Protein AF-A0A4Q6FR56-F1 (afdb_monomer)

pLDDT: mean 77.6, std 19.31, range [37.06, 97.94]

Mean predicted aligned error: 18.23 Å

Sequence (210 aa):
MSAYSYDKLRLPLVRRIFRQANVYICGLCKTEHKSYGEANSCMNQCWFDVHNFFPVVKRKISPSSWVHRCLFCCRDYTSEGEAFTCAAKCAGEKNREQLREQLLNDLPLPPPTRKTSRLLMLARVRHAPVAKKKVEVIAPVVEEKKKTEIIDLGKNKKDYKLPFVRKGEKYQCPYCRVMHFTKTECEACFGTHWKDDGYEKIRAASVDKK

Radius of gyration: 25.82 Å; Cα contacts (8 Å, |Δi|>4): 215; chains: 1; bounding box: 59×61×57 Å

Secondary structure (DSSP, 8-state):
--GGGSTTTTS-----EEEETTEEEETTT--EESSHHHHHHHHHHHHHHHHHH-SEEEEESSSS-EEEEETTT--EESSHHHHHHHHHHHHHHHHHHHHHHHHHH-S-PPPPP-PPPHHHHHHHTT-----------PPPPPP----------PPBGGG-SSS-EEETTEEE-TTT--EESSHHHHHHHHHHTB-TTSBB----------

Solvent-accessible surface area (backbone atoms only — not comparable to full-atom values): 13213 Å² total; per-residue (Å²): 133,81,84,77,72,71,77,74,72,78,60,61,76,57,91,44,76,45,76,54,95,80,35,21,27,15,54,78,82,62,50,76,26,82,40,66,68,58,20,49,45,52,38,55,52,52,50,53,47,39,66,74,76,49,42,54,45,82,42,74,80,48,103,89,43,62,32,20,27,13,48,69,79,60,52,74,25,80,45,62,67,59,15,47,56,50,23,57,54,46,49,55,54,51,53,52,54,47,52,50,51,46,68,73,64,64,64,97,72,80,85,72,80,88,70,86,56,73,65,59,62,59,55,61,72,76,65,64,84,73,79,83,74,87,75,86,79,80,83,79,87,82,83,87,76,85,78,80,84,74,82,76,79,70,61,53,58,82,81,50,94,57,61,55,44,80,62,85,86,32,27,24,18,80,83,84,64,53,75,26,79,43,71,66,58,18,45,52,57,46,54,71,44,45,43,95,88,37,38,54,55,79,69,74,74,78,74,77,83,122

Foldseek 3Di:
DDPPPQVPLQDAQDQDWDDDPQWTAGSQPRDIDRDPLVSNVLSVVSVVCCLPPPQWDWDDPDPPAIWIAGRHPRDTHRDPVVSVVVSVVSVVVVVVVVVVVCVVPDPPDDDDDDDPHPVVVVVVVPPPPDPDDDDDDDDDDDDDDDDDDDPPPFDFQVVDPDQWDDDDQWIAGPPPRDIHNDPVVSNVVSVVQADPVRTGPPPPPPPPPD

Structure (mmCIF, N/CA/C/O backbone):
data_AF-A0A4Q6FR56-F1
#
_entry.id   AF-A0A4Q6FR56-F1
#
loop_
_atom_site.group_PDB
_atom_site.id
_atom_site.type_symbol
_atom_site.label_atom_id
_atom_site.label_alt_id
_atom_site.label_comp_id
_atom_site.label_asym_id
_atom_site.label_entity_id
_atom_site.label_seq_id
_atom_site.pdbx_PDB_ins_code
_atom_site.Cartn_x
_atom_site.Cartn_y
_atom_site.Cartn_z
_atom_site.occupancy
_atom_site.B_iso_or_equiv
_atom_site.auth_seq_id
_atom_site.auth_comp_id
_atom_site.auth_asym_id
_atom_site.auth_atom_id
_atom_site.pdbx_PDB_model_num
ATOM 1 N N . MET A 1 1 ? 15.016 -23.190 17.563 1.00 40.22 1 MET A N 1
ATOM 2 C CA . MET A 1 1 ? 14.126 -22.154 16.983 1.00 40.22 1 MET A CA 1
ATOM 3 C C . MET A 1 1 ? 13.070 -22.853 16.136 1.00 40.22 1 MET A C 1
ATOM 5 O O . MET A 1 1 ? 13.441 -23.566 15.215 1.00 40.22 1 MET A O 1
ATOM 9 N N . SER A 1 2 ? 11.792 -22.780 16.523 1.00 37.06 2 SER A N 1
ATOM 10 C CA . SER A 1 2 ? 10.744 -23.694 16.043 1.00 37.06 2 SER A CA 1
ATOM 11 C C . SER A 1 2 ? 10.355 -23.460 14.575 1.00 37.06 2 SER A C 1
ATOM 13 O O . SER A 1 2 ? 10.004 -22.357 14.163 1.00 37.06 2 SER A O 1
ATOM 15 N N . ALA A 1 3 ? 10.362 -24.539 13.789 1.00 42.56 3 ALA A N 1
ATOM 16 C CA . ALA A 1 3 ? 9.917 -24.578 12.393 1.00 42.56 3 ALA A CA 1
ATOM 17 C C . ALA A 1 3 ? 8.379 -24.489 12.221 1.00 42.56 3 ALA A C 1
ATOM 19 O O . ALA A 1 3 ? 7.874 -24.544 11.104 1.00 42.56 3 ALA A O 1
ATOM 20 N N . TYR A 1 4 ? 7.625 -24.313 13.311 1.00 42.81 4 TYR A N 1
ATOM 21 C CA . TYR A 1 4 ? 6.165 -24.467 13.353 1.00 42.81 4 TYR A CA 1
ATOM 22 C C . TYR A 1 4 ? 5.345 -23.207 13.010 1.00 42.81 4 TYR A C 1
ATOM 24 O O . TYR A 1 4 ? 4.117 -23.279 12.970 1.00 42.81 4 TYR A O 1
ATOM 32 N N . SER A 1 5 ? 5.971 -22.058 12.731 1.00 49.50 5 SER A N 1
ATOM 33 C CA . SER A 1 5 ? 5.223 -20.814 12.444 1.00 49.50 5 SER A CA 1
ATOM 34 C C . SER A 1 5 ? 4.952 -20.532 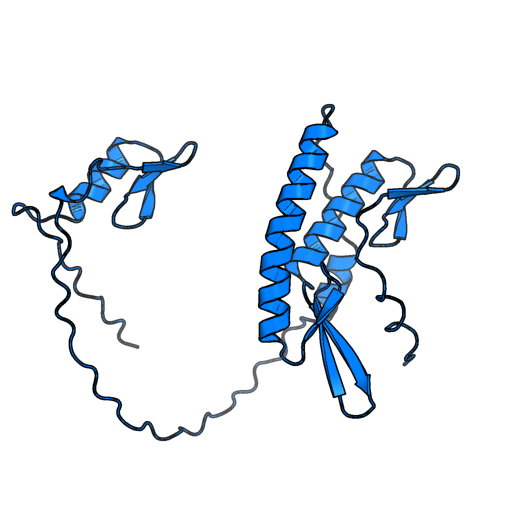10.961 1.00 49.50 5 SER A C 1
ATOM 36 O O . SER A 1 5 ? 4.138 -19.661 10.666 1.00 49.50 5 SER A O 1
ATOM 38 N N . TYR A 1 6 ? 5.571 -21.247 10.013 1.00 47.28 6 TYR A N 1
ATOM 39 C CA . TYR A 1 6 ? 5.452 -20.901 8.584 1.00 47.28 6 TYR A CA 1
ATOM 40 C C . TYR A 1 6 ? 4.320 -21.618 7.836 1.00 47.28 6 TYR A C 1
ATOM 42 O O . TYR A 1 6 ? 3.920 -21.162 6.766 1.00 47.28 6 TYR A O 1
ATOM 50 N N . ASP A 1 7 ? 3.752 -22.695 8.388 1.00 46.09 7 ASP A N 1
ATOM 51 C CA . ASP A 1 7 ? 2.678 -23.446 7.719 1.00 46.09 7 ASP A CA 1
ATOM 52 C C . ASP A 1 7 ? 1.277 -22.836 7.884 1.00 46.09 7 ASP A C 1
ATOM 54 O O . ASP A 1 7 ? 0.344 -23.230 7.184 1.00 46.09 7 ASP A O 1
ATOM 58 N N . LYS A 1 8 ? 1.111 -21.834 8.758 1.00 51.50 8 LYS A N 1
ATOM 59 C CA . LYS A 1 8 ? -0.201 -21.222 9.040 1.00 51.50 8 LYS A CA 1
ATOM 60 C C . LYS A 1 8 ? -0.587 -20.059 8.117 1.00 51.50 8 LYS A C 1
ATOM 62 O O . LYS A 1 8 ? -1.729 -19.616 8.166 1.00 51.50 8 LYS A O 1
ATOM 67 N N . LEU A 1 9 ? 0.291 -19.607 7.218 1.00 56.69 9 LEU A N 1
ATOM 68 C CA . LEU A 1 9 ? -0.021 -18.571 6.213 1.00 56.69 9 LEU A CA 1
ATOM 69 C C . LEU A 1 9 ? -0.565 -19.168 4.899 1.00 56.69 9 LEU A C 1
ATOM 71 O O . LEU A 1 9 ? -0.271 -18.686 3.802 1.00 56.69 9 LEU A O 1
ATOM 75 N N . ARG A 1 10 ? -1.320 -20.273 4.982 1.00 56.97 10 ARG A N 1
ATOM 76 C CA . ARG A 1 10 ? -1.982 -20.865 3.806 1.00 56.97 10 ARG A CA 1
ATOM 77 C C . ARG A 1 10 ? -3.203 -20.073 3.356 1.00 56.97 10 ARG A C 1
ATOM 79 O O . ARG A 1 10 ? -3.553 -20.147 2.185 1.00 56.97 10 ARG A O 1
ATOM 86 N N . LEU A 1 11 ? -3.829 -19.339 4.268 1.00 62.25 11 LEU A N 1
ATOM 87 C CA . LEU A 1 11 ? -5.019 -18.560 3.969 1.00 62.25 11 LEU A CA 1
ATOM 88 C C . LEU A 1 11 ? -4.628 -17.139 3.550 1.00 62.25 11 LEU A C 1
ATOM 90 O O . LEU A 1 11 ? -3.686 -16.584 4.126 1.00 62.25 11 LEU A O 1
ATOM 94 N N . PRO A 1 12 ? -5.344 -16.542 2.580 1.00 66.75 12 PRO A N 1
ATOM 95 C CA . PRO A 1 12 ? -5.180 -15.132 2.260 1.00 66.75 12 PRO A CA 1
ATOM 96 C C . PRO A 1 12 ? -5.364 -14.294 3.521 1.00 66.75 12 PRO A C 1
ATOM 98 O O . PRO A 1 12 ? -6.161 -14.637 4.397 1.00 66.75 12 PRO A O 1
ATOM 101 N N . LEU A 1 13 ? -4.606 -13.202 3.632 1.00 71.88 13 LEU A N 1
ATOM 102 C CA . LEU A 1 13 ? -4.769 -12.245 4.722 1.00 71.88 13 LEU A CA 1
ATOM 103 C C . LEU A 1 13 ? -6.184 -11.665 4.662 1.00 71.88 13 LEU A C 1
ATOM 105 O O . LEU A 1 13 ? -6.477 -10.768 3.876 1.00 71.88 13 LEU A O 1
ATOM 109 N N . VAL A 1 14 ? -7.073 -12.203 5.495 1.00 71.81 14 VAL A N 1
ATOM 110 C CA . VAL A 1 14 ? -8.445 -11.718 5.602 1.00 71.81 14 VAL A CA 1
ATOM 111 C C . VAL A 1 14 ? -8.448 -10.508 6.526 1.00 71.81 14 VAL A C 1
ATOM 113 O O . VAL A 1 14 ? -8.286 -10.625 7.744 1.00 71.81 14 VAL A O 1
ATOM 116 N N . ARG A 1 15 ? -8.655 -9.329 5.942 1.00 82.75 15 ARG A N 1
ATOM 117 C CA . ARG A 1 15 ? -8.951 -8.107 6.686 1.00 82.75 15 ARG A CA 1
ATOM 118 C C . ARG A 1 15 ? -10.380 -8.186 7.214 1.00 82.75 15 ARG A C 1
ATOM 120 O O . ARG A 1 15 ? -11.326 -7.806 6.537 1.00 82.75 15 ARG A O 1
ATOM 127 N N . ARG A 1 16 ? -10.541 -8.722 8.418 1.00 88.75 16 ARG A N 1
ATOM 128 C CA . ARG A 1 16 ? -11.842 -8.811 9.081 1.00 88.75 16 ARG A CA 1
ATOM 129 C C . ARG A 1 16 ? -11.686 -8.634 10.578 1.00 88.75 16 ARG A C 1
ATOM 131 O O . ARG A 1 16 ? -10.705 -9.086 11.165 1.00 88.75 16 ARG A O 1
ATOM 138 N N . ILE A 1 17 ? -12.673 -7.997 11.189 1.00 92.31 17 ILE A N 1
ATOM 139 C CA . ILE A 1 17 ? -12.819 -7.964 12.640 1.00 92.31 17 ILE A CA 1
ATOM 140 C C . ILE A 1 17 ? -13.696 -9.148 13.027 1.00 92.31 17 ILE A C 1
ATOM 142 O O . ILE A 1 17 ? -14.796 -9.319 12.501 1.00 92.31 17 ILE A O 1
ATOM 146 N N . PHE A 1 18 ? -13.197 -9.983 13.928 1.00 93.38 18 PHE A N 1
ATOM 147 C CA . PHE A 1 18 ? -13.961 -11.095 14.474 1.00 93.38 18 PHE A CA 1
ATOM 148 C C . PHE A 1 18 ? -14.606 -10.642 15.778 1.00 93.38 18 PHE A C 1
ATOM 150 O O . PHE A 1 18 ? -13.924 -10.100 16.643 1.00 93.38 18 PHE A O 1
ATOM 157 N N . ARG A 1 19 ? -15.912 -10.856 15.937 1.00 95.88 19 ARG A N 1
ATOM 158 C CA . ARG A 1 19 ? -16.585 -10.661 17.223 1.00 95.88 19 ARG A CA 1
ATOM 159 C C . ARG A 1 19 ? -16.607 -11.996 17.959 1.00 95.88 19 ARG A C 1
ATOM 161 O O . ARG A 1 19 ? -17.129 -12.970 17.424 1.00 95.88 19 ARG A O 1
ATOM 168 N N . GLN A 1 20 ? -16.041 -12.036 19.160 1.00 95.56 20 GLN A N 1
ATOM 169 C CA . GLN A 1 20 ? -16.100 -13.192 20.053 1.00 95.56 20 GLN A CA 1
ATOM 170 C C . GLN A 1 20 ? -16.706 -12.736 21.378 1.00 95.56 20 GLN A C 1
ATOM 172 O O . GLN A 1 20 ? -16.105 -11.944 22.097 1.00 95.56 20 GLN A O 1
ATOM 177 N N . ALA A 1 21 ? -17.925 -13.191 21.678 1.00 94.81 21 ALA A N 1
ATOM 178 C CA . ALA A 1 21 ? -18.704 -12.726 22.827 1.00 94.81 21 ALA A CA 1
ATOM 179 C C . ALA A 1 21 ? -18.788 -11.179 22.898 1.00 94.81 21 ALA A C 1
ATOM 181 O O . ALA A 1 21 ? -19.409 -10.547 22.033 1.00 94.81 21 ALA A O 1
ATOM 182 N N . ASN A 1 22 ? -18.135 -10.585 23.903 1.00 96.00 22 ASN A N 1
ATOM 183 C CA . ASN A 1 22 ? -18.119 -9.147 24.191 1.00 96.00 22 ASN A CA 1
ATOM 184 C C . ASN A 1 22 ? -16.822 -8.444 23.753 1.00 96.00 22 ASN A C 1
ATOM 186 O O . ASN A 1 22 ? -16.614 -7.283 24.098 1.00 96.00 22 ASN A O 1
ATOM 190 N N . VAL A 1 23 ? -15.948 -9.128 23.011 1.00 97.94 23 VAL A N 1
ATOM 191 C CA . VAL A 1 23 ? -14.690 -8.564 22.508 1.00 97.94 23 VAL A CA 1
ATOM 192 C C . VAL A 1 23 ? -14.620 -8.601 20.983 1.00 97.94 23 VAL A C 1
ATOM 194 O O . VAL A 1 23 ? -15.189 -9.469 20.313 1.00 97.94 23 VAL A O 1
ATOM 197 N N . TYR A 1 24 ? -13.904 -7.627 20.429 1.00 97.06 24 TYR A N 1
ATOM 198 C CA . TYR A 1 24 ? -13.620 -7.496 19.006 1.00 97.06 24 TYR A CA 1
ATOM 199 C C . TYR A 1 24 ? -12.142 -7.779 18.759 1.00 97.06 24 TYR A C 1
ATOM 201 O O . TYR A 1 24 ? -11.274 -7.141 19.346 1.00 97.06 24 TYR A O 1
ATOM 209 N N . ILE A 1 25 ? -11.846 -8.725 17.876 1.00 95.44 25 ILE A N 1
ATOM 210 C CA . ILE A 1 25 ? -10.492 -9.209 17.617 1.00 95.44 25 ILE A CA 1
ATOM 211 C C . ILE A 1 25 ? -10.059 -8.769 16.224 1.00 95.44 25 ILE A C 1
ATOM 213 O O . ILE A 1 25 ? -10.725 -9.058 15.225 1.00 95.44 25 ILE A O 1
ATOM 217 N N . CYS A 1 26 ? -8.909 -8.102 16.142 1.00 93.75 26 CYS A N 1
ATOM 218 C CA . CYS A 1 26 ? -8.300 -7.748 14.865 1.00 93.75 26 CYS A CA 1
ATOM 219 C C . CYS A 1 26 ? -7.871 -9.015 14.110 1.00 93.75 26 CYS A C 1
ATOM 221 O O . CYS A 1 26 ? -7.061 -9.801 14.601 1.00 93.75 26 CYS A O 1
ATOM 223 N N . GLY A 1 27 ? -8.356 -9.215 12.883 1.00 88.94 27 GLY A N 1
ATOM 224 C CA . GLY A 1 27 ? -8.036 -10.406 12.093 1.00 88.94 27 GLY A CA 1
ATOM 225 C C . GLY A 1 27 ? -6.562 -10.564 11.724 1.00 88.94 27 GLY A C 1
ATOM 226 O O . GLY A 1 27 ? -6.137 -11.694 11.479 1.00 88.94 27 GLY A O 1
ATOM 227 N N . LEU A 1 28 ? -5.792 -9.472 11.751 1.00 88.94 28 LEU A N 1
ATOM 228 C CA . LEU A 1 28 ? -4.382 -9.430 11.363 1.00 88.94 28 LEU A CA 1
ATOM 229 C C . LEU A 1 28 ? -3.452 -9.680 12.557 1.00 88.94 28 LEU A C 1
ATOM 231 O O . LEU A 1 28 ? -2.725 -10.668 12.573 1.00 88.94 28 LEU A O 1
ATOM 235 N N . CYS A 1 29 ? -3.495 -8.817 13.577 1.00 90.44 29 CYS A N 1
ATOM 236 C CA . CYS A 1 29 ? -2.599 -8.912 14.736 1.00 90.44 29 CYS A CA 1
ATOM 237 C C . CYS A 1 29 ? -3.167 -9.727 15.906 1.00 90.44 29 CYS A C 1
ATOM 239 O O . CYS A 1 29 ? -2.451 -9.951 16.877 1.00 90.44 29 CYS A O 1
ATOM 241 N N . LYS A 1 30 ? -4.439 -10.146 15.833 1.00 92.69 30 LYS A N 1
ATOM 242 C CA . LYS A 1 30 ? -5.163 -10.884 16.885 1.00 92.69 30 LYS A CA 1
ATOM 243 C C . LYS A 1 30 ? -5.270 -10.154 18.231 1.00 92.69 30 LYS A C 1
ATOM 245 O O . LYS A 1 30 ? -5.592 -10.778 19.232 1.00 92.69 30 LYS A O 1
ATOM 250 N N . THR A 1 31 ? -5.040 -8.840 18.255 1.00 94.81 31 THR A N 1
ATOM 251 C CA . THR A 1 31 ? -5.281 -8.013 19.447 1.00 94.81 31 THR A CA 1
ATOM 252 C C . THR A 1 31 ? -6.782 -7.902 19.714 1.00 94.81 31 THR A C 1
ATOM 254 O O . THR A 1 31 ? -7.568 -7.721 18.779 1.00 94.81 31 THR A O 1
ATOM 257 N N . GLU A 1 32 ? -7.158 -8.011 20.984 1.00 97.25 32 GLU A N 1
ATOM 258 C CA . GLU A 1 32 ? -8.528 -7.866 21.470 1.00 97.25 32 GLU A CA 1
ATOM 259 C C . GLU A 1 32 ? -8.834 -6.406 21.822 1.00 97.25 32 GLU A C 1
ATOM 261 O O . GLU A 1 32 ? -7.998 -5.683 22.367 1.00 97.25 32 GLU A O 1
ATOM 266 N N . HIS A 1 33 ? -10.055 -5.974 21.528 1.00 96.94 33 HIS A N 1
ATOM 267 C CA . HIS A 1 33 ? -10.546 -4.621 21.754 1.00 96.94 33 HIS A CA 1
ATOM 268 C C . HIS A 1 33 ? -11.963 -4.660 22.325 1.00 96.94 33 HIS A C 1
ATOM 270 O O . HIS A 1 33 ? -12.766 -5.529 21.982 1.00 96.94 33 HIS A O 1
ATOM 276 N N . LYS A 1 34 ? -12.292 -3.680 23.173 1.00 96.19 34 LYS A N 1
ATOM 277 C CA . LYS A 1 34 ? -13.623 -3.569 23.796 1.00 96.19 34 LYS A CA 1
ATOM 278 C C . LYS A 1 34 ? -14.669 -2.991 22.840 1.00 96.19 34 LYS A C 1
ATOM 280 O O . LYS A 1 34 ? -15.847 -3.305 22.951 1.00 96.19 34 LYS A O 1
ATOM 285 N N . SER A 1 35 ? -14.239 -2.154 21.897 1.00 95.94 35 SER A N 1
ATOM 286 C CA . SER A 1 35 ? -15.106 -1.490 20.922 1.00 95.94 35 SER A CA 1
ATOM 287 C C . SER A 1 35 ? -14.742 -1.884 19.493 1.00 95.94 35 SER A C 1
ATOM 289 O O . SER A 1 35 ? -13.565 -2.015 19.148 1.00 95.94 35 SER A O 1
ATOM 291 N N . TYR A 1 36 ? -15.764 -2.004 18.644 1.00 91.75 36 TYR A N 1
ATOM 292 C CA . TYR A 1 36 ? -15.603 -2.229 17.209 1.00 91.75 36 TYR A CA 1
ATOM 293 C C . TYR A 1 36 ? -14.753 -1.132 16.553 1.00 91.75 36 TYR A C 1
ATOM 295 O O . TYR A 1 36 ? -13.890 -1.432 15.731 1.00 91.75 36 TYR A O 1
ATOM 303 N N . GLY A 1 37 ? -14.934 0.133 16.957 1.00 91.19 37 GLY A N 1
ATOM 304 C CA . GLY A 1 37 ? -14.179 1.263 16.407 1.00 91.19 37 GLY A CA 1
ATOM 305 C C . GLY A 1 37 ? -12.674 1.165 16.678 1.00 91.19 37 GLY A C 1
ATOM 306 O O . GLY A 1 37 ? -11.864 1.402 15.781 1.00 91.19 37 GLY A O 1
ATOM 307 N N . GLU A 1 38 ? -12.286 0.734 17.883 1.00 93.06 38 GLU A N 1
ATOM 308 C CA . GLU A 1 38 ? -10.877 0.501 18.226 1.00 93.06 38 GLU A CA 1
ATOM 309 C C . GLU A 1 38 ? -10.287 -0.675 17.442 1.00 93.06 38 GLU A C 1
ATOM 311 O O . GLU A 1 38 ? -9.179 -0.563 16.910 1.00 93.06 38 GLU A O 1
ATOM 316 N N . ALA A 1 39 ? -11.035 -1.777 17.320 1.00 94.50 39 ALA A N 1
ATOM 317 C CA . ALA A 1 39 ? -10.622 -2.923 16.515 1.00 94.50 39 ALA A CA 1
ATOM 318 C C . ALA A 1 39 ? -10.444 -2.545 15.040 1.00 94.50 39 ALA A C 1
ATOM 320 O O . ALA A 1 39 ? -9.482 -2.980 14.407 1.00 94.50 39 ALA A O 1
ATOM 321 N N . ASN A 1 40 ? -11.330 -1.701 14.504 1.00 91.69 40 ASN A N 1
ATOM 322 C CA . ASN A 1 40 ? -11.267 -1.234 13.123 1.00 91.69 40 ASN A CA 1
ATOM 323 C C . ASN A 1 40 ? -10.055 -0.333 12.891 1.00 91.69 40 ASN A C 1
ATOM 325 O O . ASN A 1 40 ? -9.306 -0.532 11.938 1.00 91.69 40 ASN A O 1
ATOM 329 N N . SER A 1 41 ? -9.800 0.599 13.810 1.00 90.31 41 SER A N 1
ATOM 330 C CA . SER A 1 41 ? -8.590 1.426 13.806 1.00 90.31 41 SER A CA 1
ATOM 331 C C . SER A 1 41 ? -7.314 0.573 13.837 1.00 90.31 41 SER A C 1
ATOM 333 O O . SER A 1 41 ? -6.426 0.739 12.996 1.00 90.31 41 SER A O 1
ATOM 335 N N . CYS A 1 42 ? -7.248 -0.411 14.743 1.00 92.69 42 CYS A N 1
ATOM 336 C CA . CYS A 1 42 ? -6.121 -1.338 14.835 1.00 92.69 42 CYS A CA 1
ATOM 337 C C . CYS A 1 42 ? -5.936 -2.146 13.546 1.00 92.69 42 CYS A C 1
ATOM 339 O O . CYS A 1 42 ? -4.816 -2.276 13.048 1.00 92.69 42 CYS A O 1
ATOM 341 N N . MET A 1 43 ? -7.027 -2.661 12.981 1.00 92.12 43 MET A N 1
ATOM 342 C CA . MET A 1 43 ? -7.016 -3.407 11.728 1.00 92.12 43 MET A CA 1
ATOM 343 C C . MET A 1 43 ? -6.517 -2.547 10.563 1.00 92.12 43 MET A C 1
ATOM 345 O O . MET A 1 43 ? -5.672 -3.015 9.804 1.00 92.12 43 MET A O 1
ATOM 349 N N . ASN A 1 44 ? -6.972 -1.297 10.448 1.00 89.00 44 ASN A N 1
ATOM 350 C CA . ASN A 1 44 ? -6.526 -0.364 9.409 1.00 89.00 44 ASN A CA 1
ATOM 351 C C . ASN A 1 44 ? -5.022 -0.082 9.515 1.00 89.00 44 ASN A C 1
ATOM 353 O O . ASN A 1 44 ? -4.323 -0.110 8.502 1.00 89.00 44 ASN A O 1
ATOM 357 N N . GLN A 1 45 ? -4.509 0.116 10.733 1.00 88.88 45 GLN A N 1
ATOM 358 C CA . GLN A 1 45 ? -3.075 0.301 10.955 1.00 88.88 45 GLN A CA 1
ATOM 359 C C . GLN A 1 45 ? -2.277 -0.963 10.610 1.00 88.88 45 GLN A C 1
ATOM 361 O O . GLN A 1 45 ? -1.279 -0.883 9.902 1.00 88.88 45 GLN A O 1
ATOM 366 N N . CYS A 1 46 ? -2.727 -2.139 11.060 1.00 89.19 46 CYS A N 1
ATOM 367 C CA . CYS A 1 46 ? -2.062 -3.404 10.741 1.00 89.19 46 CYS A CA 1
ATOM 368 C C . CYS A 1 46 ? -2.051 -3.667 9.233 1.00 89.19 46 CYS A C 1
ATOM 370 O O . CYS A 1 46 ? -1.067 -4.165 8.698 1.00 89.19 46 CYS A O 1
ATOM 372 N N . TRP A 1 47 ? -3.137 -3.327 8.542 1.00 85.81 47 TRP A N 1
ATOM 373 C CA . TRP A 1 47 ? -3.236 -3.468 7.097 1.00 85.81 47 TRP A CA 1
ATOM 374 C C . TRP A 1 47 ? -2.254 -2.545 6.372 1.00 85.81 47 TRP A C 1
ATOM 376 O O . TRP A 1 47 ? -1.514 -2.999 5.502 1.00 85.81 47 TRP A O 1
ATOM 386 N N . PHE A 1 48 ? -2.186 -1.275 6.777 1.00 86.19 48 PHE A N 1
ATOM 387 C CA . PHE A 1 48 ? -1.199 -0.325 6.264 1.00 86.19 48 PHE A CA 1
ATOM 388 C C . PHE A 1 48 ? 0.239 -0.819 6.482 1.00 86.19 48 PHE A C 1
ATOM 390 O O . PHE A 1 48 ? 1.062 -0.755 5.569 1.00 86.19 48 PHE A O 1
ATOM 397 N N . ASP A 1 49 ? 0.532 -1.369 7.661 1.00 84.50 49 ASP A N 1
ATOM 398 C CA . ASP A 1 49 ? 1.848 -1.926 7.976 1.00 84.50 49 ASP A CA 1
ATOM 399 C C . ASP A 1 49 ? 2.174 -3.135 7.068 1.00 84.50 49 ASP A C 1
ATOM 401 O O . ASP A 1 49 ? 3.279 -3.225 6.534 1.00 84.50 49 ASP A O 1
ATOM 405 N N . VAL A 1 50 ? 1.213 -4.033 6.816 1.00 83.50 50 VAL A N 1
ATOM 406 C CA . VAL A 1 50 ? 1.391 -5.170 5.889 1.00 83.50 50 VAL A CA 1
ATOM 407 C C . VAL A 1 50 ? 1.702 -4.689 4.471 1.00 83.50 50 VAL A C 1
ATOM 409 O O . VAL A 1 50 ? 2.637 -5.192 3.849 1.00 83.50 50 VAL A O 1
ATOM 412 N N . HIS A 1 51 ? 0.971 -3.686 3.977 1.00 79.56 51 HIS A N 1
ATOM 413 C CA . HIS A 1 51 ? 1.196 -3.128 2.644 1.00 79.56 51 HIS A CA 1
ATOM 414 C C . HIS A 1 51 ? 2.590 -2.529 2.462 1.00 79.56 51 HIS A C 1
ATOM 416 O O . HIS A 1 51 ? 3.188 -2.707 1.402 1.00 79.56 51 HIS A O 1
ATOM 422 N N . ASN A 1 52 ? 3.099 -1.823 3.472 1.00 80.12 52 ASN A N 1
ATOM 423 C CA . ASN A 1 52 ? 4.359 -1.095 3.342 1.00 80.12 52 ASN A CA 1
ATOM 424 C C . ASN A 1 52 ? 5.586 -1.950 3.642 1.00 80.12 52 ASN A C 1
ATOM 426 O O . ASN A 1 52 ? 6.612 -1.789 2.986 1.00 80.12 52 ASN A O 1
ATOM 430 N N . PHE A 1 53 ? 5.509 -2.828 4.642 1.00 79.25 53 PHE A N 1
ATOM 431 C CA . PHE A 1 53 ? 6.704 -3.502 5.142 1.00 79.25 53 PHE A CA 1
ATOM 432 C C . PHE A 1 53 ? 6.879 -4.910 4.583 1.00 79.25 53 PHE A C 1
ATOM 434 O O . PHE A 1 53 ? 8.013 -5.348 4.401 1.00 79.25 53 PHE A O 1
ATOM 441 N N . PHE A 1 54 ? 5.789 -5.628 4.298 1.00 76.81 54 PHE A N 1
ATOM 442 C CA . PHE A 1 54 ? 5.869 -7.047 3.952 1.00 76.81 54 PHE A CA 1
ATOM 443 C C . PHE A 1 54 ? 4.826 -7.427 2.895 1.00 76.81 54 PHE A C 1
ATOM 445 O O . PHE A 1 54 ? 3.852 -8.095 3.216 1.00 76.81 54 PHE A O 1
ATOM 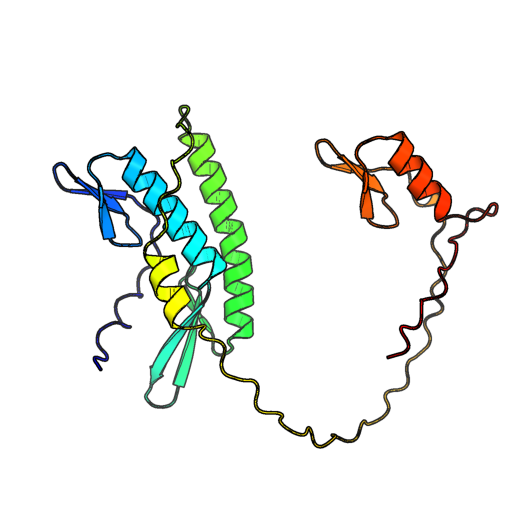452 N N . PRO A 1 55 ? 5.001 -7.042 1.621 1.00 86.44 55 PRO A N 1
ATOM 453 C CA . PRO A 1 55 ? 4.100 -7.478 0.551 1.00 86.44 55 PRO A CA 1
ATOM 454 C C . PRO A 1 55 ? 4.381 -8.925 0.081 1.00 86.44 55 PRO A C 1
ATOM 456 O O . PRO A 1 55 ? 3.523 -9.565 -0.535 1.00 86.44 55 PRO A O 1
ATOM 459 N N . VAL A 1 56 ? 5.571 -9.458 0.388 1.00 91.38 56 VAL A N 1
ATOM 460 C CA . VAL A 1 56 ? 6.053 -10.786 -0.022 1.00 91.38 56 VAL A CA 1
ATOM 461 C C . VAL A 1 56 ? 6.646 -11.527 1.178 1.00 91.38 56 VAL A C 1
ATOM 463 O O . VAL A 1 56 ? 7.365 -10.938 1.984 1.00 91.38 56 VAL A O 1
ATOM 466 N N . VAL A 1 57 ? 6.376 -12.831 1.285 1.00 90.88 57 VAL A N 1
ATOM 467 C CA . VAL A 1 57 ? 6.955 -13.714 2.312 1.00 90.88 57 VAL A CA 1
ATOM 468 C C . VAL A 1 57 ? 7.797 -14.797 1.660 1.00 90.88 57 VAL A C 1
ATOM 470 O O . VAL A 1 57 ? 7.328 -15.524 0.786 1.00 90.88 57 VAL A O 1
ATOM 473 N N . LYS A 1 58 ? 9.037 -14.947 2.125 1.00 93.31 58 LYS A N 1
ATOM 474 C CA . LYS A 1 58 ? 9.921 -16.039 1.718 1.00 93.31 58 LYS A CA 1
ATOM 475 C C . LYS A 1 58 ? 9.583 -17.303 2.514 1.00 93.31 58 LYS A C 1
ATOM 477 O O . LYS A 1 58 ? 9.625 -17.289 3.743 1.00 93.31 58 LYS A O 1
ATOM 482 N N . ARG A 1 59 ? 9.259 -18.397 1.823 1.00 90.12 59 ARG A N 1
ATOM 483 C CA . ARG A 1 59 ? 8.917 -19.700 2.414 1.00 90.12 59 ARG A CA 1
ATOM 484 C C . ARG A 1 59 ? 9.823 -20.785 1.848 1.00 90.12 59 ARG A C 1
ATOM 486 O O . ARG A 1 59 ? 10.124 -20.800 0.660 1.00 90.12 59 ARG A O 1
ATOM 493 N N . LYS A 1 60 ? 10.241 -21.709 2.707 1.00 91.56 60 LYS A N 1
ATOM 494 C CA . LYS A 1 60 ? 10.983 -22.904 2.305 1.00 91.56 60 LYS A CA 1
ATOM 495 C C . LYS A 1 60 ? 9.982 -23.998 1.917 1.00 91.56 60 LYS A C 1
ATOM 497 O O . LYS A 1 60 ? 9.140 -24.335 2.746 1.00 91.56 60 LYS A O 1
ATOM 502 N N . ILE A 1 61 ? 10.027 -24.497 0.678 1.00 91.25 61 ILE A N 1
ATOM 503 C CA . ILE A 1 61 ? 9.168 -25.618 0.236 1.00 91.25 61 ILE A CA 1
ATOM 504 C C . ILE A 1 61 ? 9.883 -26.941 0.477 1.00 91.25 61 ILE A C 1
ATOM 506 O O . ILE A 1 61 ? 9.300 -27.864 1.035 1.00 91.25 61 ILE A O 1
ATOM 510 N N . SER A 1 62 ? 11.149 -27.024 0.075 1.00 91.81 62 SER A N 1
ATOM 511 C CA . SER A 1 62 ? 11.983 -28.209 0.248 1.00 91.81 62 SER A CA 1
ATOM 512 C C . SER A 1 62 ? 13.291 -27.837 0.956 1.00 91.81 62 SER A C 1
ATOM 514 O O . SER A 1 62 ? 13.605 -26.652 1.096 1.00 91.81 62 SER A O 1
ATOM 516 N N . PRO A 1 63 ? 14.101 -28.813 1.403 1.00 92.69 63 PRO A N 1
ATOM 517 C CA . PRO A 1 63 ? 15.416 -28.548 1.985 1.00 92.69 63 PRO A CA 1
ATOM 518 C C . PRO A 1 63 ? 16.311 -27.639 1.124 1.00 92.69 63 PRO A C 1
ATOM 520 O O . PRO A 1 63 ? 17.089 -26.868 1.692 1.00 92.69 63 PRO A O 1
ATOM 523 N N . SER A 1 64 ? 16.147 -27.681 -0.202 1.00 93.62 64 SER A N 1
ATOM 524 C CA . SER A 1 64 ? 16.937 -26.947 -1.194 1.00 93.62 64 SER A CA 1
ATOM 525 C C . SER A 1 64 ? 16.185 -25.818 -1.911 1.00 93.62 64 SER A C 1
ATOM 527 O O . SER A 1 64 ? 16.839 -24.966 -2.507 1.00 93.62 64 SER A O 1
ATOM 529 N N . SER A 1 65 ? 14.848 -25.758 -1.853 1.00 94.62 65 SER A N 1
ATOM 530 C CA . SER A 1 65 ? 14.057 -24.771 -2.598 1.00 94.62 65 SER A CA 1
ATOM 531 C C . SER A 1 65 ? 13.343 -23.756 -1.704 1.00 94.62 65 SER A C 1
ATOM 533 O O . SER A 1 65 ? 12.718 -24.074 -0.684 1.00 94.62 65 SER A O 1
ATOM 535 N N . TRP A 1 66 ? 13.416 -22.499 -2.132 1.00 94.88 66 TRP A N 1
ATOM 536 C CA . TRP A 1 66 ? 12.690 -21.380 -1.549 1.00 94.88 66 TRP A CA 1
ATOM 537 C C . TRP A 1 66 ? 11.735 -20.812 -2.585 1.00 94.88 66 TRP A C 1
ATOM 539 O O . TRP A 1 66 ? 12.053 -20.771 -3.769 1.00 94.88 66 TRP A O 1
ATOM 549 N N . VAL A 1 67 ? 10.584 -20.348 -2.117 1.00 96.25 67 VAL A N 1
ATOM 550 C CA . VAL A 1 67 ? 9.636 -19.586 -2.924 1.00 96.25 67 VAL A CA 1
ATOM 551 C C . VAL A 1 67 ? 9.291 -18.282 -2.235 1.00 96.25 67 VAL A C 1
ATOM 553 O O . VAL A 1 67 ? 9.377 -18.142 -1.010 1.00 96.25 67 VAL A O 1
ATOM 556 N N . HIS A 1 68 ? 8.867 -17.331 -3.046 1.00 95.75 68 HIS A N 1
ATOM 557 C CA . HIS A 1 68 ? 8.424 -16.016 -2.642 1.00 95.75 68 HIS A CA 1
ATOM 558 C C . HIS A 1 68 ? 6.910 -15.952 -2.841 1.00 95.75 68 HIS A C 1
ATOM 560 O O . HIS A 1 68 ? 6.420 -15.951 -3.967 1.00 95.75 68 HIS A O 1
ATOM 566 N N . ARG A 1 69 ? 6.153 -15.943 -1.743 1.00 92.25 69 ARG A N 1
ATOM 567 C CA . ARG A 1 69 ? 4.688 -15.911 -1.759 1.00 92.25 69 ARG A CA 1
ATOM 568 C C . ARG A 1 69 ? 4.186 -14.475 -1.697 1.00 92.25 69 ARG A C 1
ATOM 570 O O . ARG A 1 69 ? 4.531 -13.743 -0.769 1.00 92.25 69 ARG A O 1
ATOM 577 N N . CYS A 1 70 ? 3.316 -14.092 -2.625 1.00 91.94 70 CYS A N 1
ATOM 578 C CA . CYS A 1 70 ? 2.562 -12.843 -2.526 1.00 91.94 70 CYS A CA 1
ATOM 579 C C . CYS A 1 70 ? 1.537 -12.941 -1.387 1.00 91.94 70 CYS A C 1
ATOM 581 O O . CYS A 1 70 ? 0.724 -13.866 -1.361 1.00 91.94 70 CYS A O 1
ATOM 583 N N . LEU A 1 71 ? 1.534 -11.981 -0.460 1.00 85.88 71 LEU A N 1
ATOM 584 C CA . LEU A 1 71 ? 0.639 -12.024 0.703 1.00 85.88 71 LEU A CA 1
ATOM 585 C C . LEU A 1 71 ? -0.830 -11.708 0.387 1.00 85.88 71 LEU A C 1
ATOM 587 O O . LEU A 1 71 ? -1.715 -12.074 1.160 1.00 85.88 71 LEU A O 1
ATOM 591 N N . PHE A 1 72 ? -1.099 -11.073 -0.754 1.00 86.19 72 PHE A N 1
ATOM 592 C CA . PHE A 1 72 ? -2.449 -10.672 -1.154 1.00 86.19 72 PHE A CA 1
ATOM 593 C C . PHE A 1 72 ? -3.201 -11.778 -1.898 1.00 86.19 72 PHE A C 1
ATOM 595 O O . PHE A 1 72 ? -4.348 -12.068 -1.572 1.00 86.19 72 PHE A O 1
ATOM 602 N N . CYS A 1 73 ? -2.563 -12.398 -2.896 1.00 87.69 73 CYS A N 1
ATOM 603 C CA . CYS A 1 73 ? -3.182 -13.428 -3.739 1.00 87.69 73 CYS A CA 1
ATOM 604 C C . CYS A 1 73 ? -2.686 -14.852 -3.445 1.00 87.69 73 CYS A C 1
ATOM 606 O O . CYS A 1 73 ? -3.137 -15.794 -4.091 1.00 87.69 73 CYS A O 1
ATOM 608 N N . CYS A 1 74 ? -1.741 -15.012 -2.512 1.00 89.38 74 CYS A N 1
ATOM 609 C CA . CYS A 1 74 ? -1.144 -16.291 -2.112 1.00 89.38 74 CYS A CA 1
ATOM 610 C C . CYS A 1 74 ? -0.453 -17.089 -3.232 1.00 89.38 74 CYS A C 1
ATOM 612 O O . CYS A 1 74 ? -0.167 -18.269 -3.033 1.00 89.38 74 CYS A O 1
ATOM 614 N N . ARG A 1 75 ? -0.148 -16.468 -4.380 1.00 92.69 75 ARG A N 1
ATOM 615 C CA . ARG A 1 75 ? 0.650 -17.099 -5.442 1.00 92.69 75 ARG A CA 1
ATOM 616 C C . ARG A 1 75 ? 2.117 -17.193 -5.033 1.00 92.69 75 ARG A C 1
ATOM 618 O O . ARG A 1 75 ? 2.664 -16.237 -4.477 1.00 92.69 75 ARG A O 1
ATOM 625 N N . ASP A 1 76 ? 2.720 -18.337 -5.333 1.00 95.12 76 ASP A N 1
ATOM 626 C CA . ASP A 1 76 ? 4.129 -18.636 -5.089 1.00 95.12 76 ASP A CA 1
ATOM 627 C C . ASP A 1 76 ? 4.946 -18.364 -6.356 1.00 95.12 76 ASP A C 1
ATOM 629 O O . ASP A 1 76 ? 4.563 -18.783 -7.446 1.00 95.12 76 ASP A O 1
ATOM 633 N N . TYR A 1 77 ? 6.069 -17.670 -6.199 1.00 96.69 77 TYR A N 1
ATOM 634 C CA . TYR A 1 77 ? 7.002 -17.332 -7.271 1.00 96.69 77 TYR A CA 1
ATOM 635 C C . TYR A 1 77 ? 8.390 -17.877 -6.945 1.00 96.69 77 TYR A C 1
ATOM 637 O O . TYR A 1 77 ? 8.792 -17.942 -5.780 1.00 96.69 77 TYR A O 1
ATOM 645 N N . THR A 1 78 ? 9.141 -18.253 -7.974 1.00 96.62 78 THR A N 1
ATOM 646 C CA . THR A 1 78 ? 10.545 -18.666 -7.836 1.00 96.62 78 THR A CA 1
ATOM 647 C C . THR A 1 78 ? 11.460 -17.458 -7.652 1.00 96.62 78 THR A C 1
ATOM 649 O O . THR A 1 78 ? 12.407 -17.519 -6.872 1.00 96.62 78 THR A O 1
ATOM 652 N N . SER A 1 79 ? 11.145 -16.345 -8.322 1.00 97.12 79 SER A N 1
ATOM 653 C CA . SER A 1 79 ? 11.881 -15.085 -8.245 1.00 97.12 79 SER A CA 1
ATOM 654 C C . SER A 1 79 ? 11.236 -14.102 -7.269 1.00 97.12 79 SER A C 1
ATOM 656 O O . SER A 1 79 ? 10.020 -13.895 -7.259 1.00 97.12 79 SER A O 1
ATOM 658 N N . GLU A 1 80 ? 12.070 -13.436 -6.473 1.00 95.56 80 GLU A N 1
ATOM 659 C CA . GLU A 1 80 ? 11.642 -12.374 -5.564 1.00 95.56 80 GLU A CA 1
ATOM 660 C C . GLU A 1 80 ? 11.034 -11.183 -6.319 1.00 95.56 80 GLU A C 1
ATOM 662 O O . GLU A 1 80 ? 9.986 -10.668 -5.926 1.00 95.56 80 GLU A O 1
ATOM 667 N N . GLY A 1 81 ? 11.640 -10.784 -7.443 1.00 96.25 81 GLY A N 1
ATOM 668 C CA . GLY A 1 81 ? 11.173 -9.651 -8.244 1.00 96.25 81 GLY A CA 1
ATOM 669 C C . GLY A 1 81 ? 9.761 -9.862 -8.794 1.00 96.25 81 GLY A C 1
ATOM 670 O O . GLY A 1 81 ? 8.916 -8.969 -8.709 1.00 96.25 81 GLY A O 1
ATOM 671 N N . GLU A 1 82 ? 9.462 -11.068 -9.279 1.00 97.06 82 GLU A N 1
ATOM 672 C CA . GLU A 1 82 ? 8.122 -11.421 -9.761 1.00 97.06 82 GLU A CA 1
ATOM 673 C C . GLU A 1 82 ? 7.086 -11.359 -8.635 1.00 97.06 82 GLU A C 1
ATOM 675 O O . GLU A 1 82 ? 6.024 -10.752 -8.805 1.00 97.06 82 GLU A O 1
ATOM 680 N N . ALA A 1 83 ? 7.421 -11.880 -7.451 1.00 96.00 83 ALA A N 1
ATOM 681 C CA . ALA A 1 83 ? 6.544 -11.797 -6.289 1.00 96.00 83 ALA A CA 1
ATOM 682 C C . ALA A 1 83 ? 6.236 -10.345 -5.897 1.00 96.00 83 ALA A C 1
ATOM 684 O O . ALA A 1 83 ? 5.077 -10.021 -5.630 1.00 96.00 83 ALA A O 1
ATOM 685 N N . PHE A 1 84 ? 7.236 -9.456 -5.911 1.00 94.12 84 PHE A N 1
ATOM 686 C CA . PHE A 1 84 ? 7.037 -8.033 -5.619 1.00 94.12 84 PHE A CA 1
ATOM 687 C C . PHE A 1 84 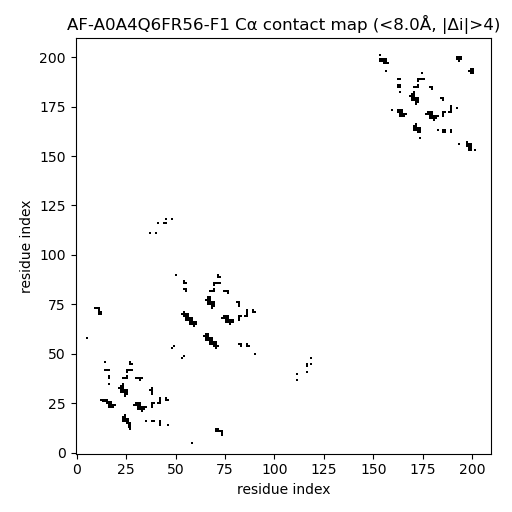? 6.168 -7.342 -6.669 1.00 94.12 84 PHE A C 1
ATOM 689 O O . PHE A 1 84 ? 5.259 -6.593 -6.307 1.00 94.12 84 PHE A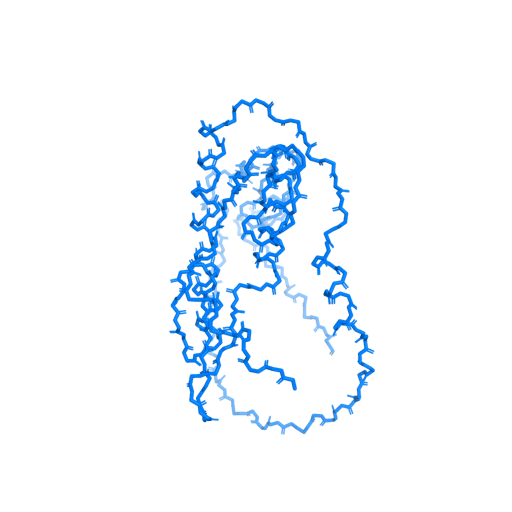 O 1
ATOM 696 N N . THR A 1 85 ? 6.384 -7.615 -7.960 1.00 95.00 85 THR A N 1
ATOM 697 C CA . THR A 1 85 ? 5.530 -7.049 -9.019 1.00 95.00 85 THR A CA 1
ATOM 698 C C . THR A 1 85 ? 4.085 -7.533 -8.905 1.00 95.00 85 THR A C 1
ATOM 700 O O . THR A 1 85 ? 3.158 -6.737 -9.065 1.00 95.00 85 THR A O 1
ATOM 703 N N . CYS A 1 86 ? 3.867 -8.807 -8.559 1.00 94.44 86 CYS A N 1
ATOM 704 C CA . CYS A 1 86 ? 2.535 -9.321 -8.267 1.00 94.44 86 CYS A CA 1
ATOM 705 C C . CYS A 1 86 ? 1.921 -8.614 -7.059 1.00 94.44 86 CYS A C 1
ATOM 707 O O . CYS A 1 86 ? 0.763 -8.203 -7.115 1.00 94.44 86 CYS A O 1
ATOM 709 N N . ALA A 1 87 ? 2.673 -8.470 -5.970 1.00 91.25 87 ALA A N 1
ATOM 710 C CA . ALA A 1 87 ? 2.160 -7.870 -4.751 1.00 91.25 87 ALA A CA 1
ATOM 711 C C . ALA A 1 87 ? 1.816 -6.384 -4.939 1.00 91.25 87 ALA A C 1
ATOM 713 O O . ALA A 1 87 ? 0.777 -5.944 -4.455 1.00 91.25 87 ALA A O 1
ATOM 714 N N . ALA A 1 88 ? 2.607 -5.638 -5.718 1.00 90.31 88 ALA A N 1
ATOM 715 C CA . ALA A 1 88 ? 2.309 -4.254 -6.087 1.00 90.31 88 ALA A CA 1
ATOM 716 C C . ALA A 1 88 ? 1.006 -4.132 -6.899 1.00 90.31 88 ALA A C 1
ATOM 718 O O . ALA A 1 88 ? 0.183 -3.258 -6.619 1.00 90.31 88 ALA A O 1
ATOM 719 N N . LYS A 1 89 ? 0.776 -5.039 -7.862 1.00 91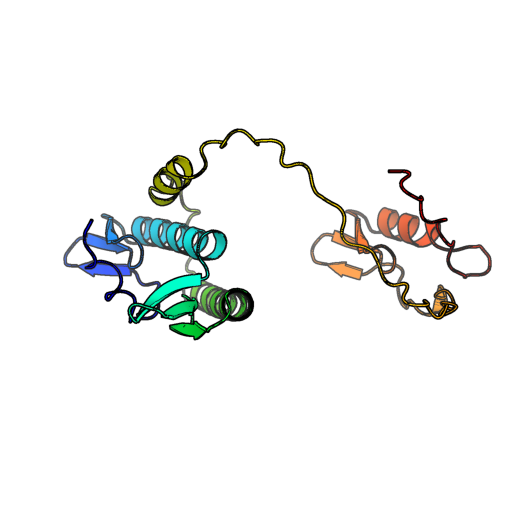.38 89 LYS A N 1
ATOM 720 C CA . LYS A 1 89 ? -0.479 -5.093 -8.636 1.00 91.38 89 LYS A CA 1
ATOM 721 C C . LYS A 1 89 ? -1.678 -5.420 -7.740 1.00 91.38 89 LYS A C 1
ATOM 723 O O . LYS A 1 89 ? -2.659 -4.679 -7.732 1.00 91.38 89 LYS A O 1
ATOM 728 N N . CYS A 1 90 ? -1.574 -6.479 -6.934 1.00 88.44 90 CYS A N 1
ATOM 729 C CA . CYS A 1 90 ? -2.649 -6.903 -6.034 1.00 88.44 90 CYS A CA 1
ATOM 730 C C . CYS A 1 90 ? -2.966 -5.857 -4.958 1.00 88.44 90 CYS A C 1
ATOM 732 O O . CYS A 1 90 ? -4.129 -5.696 -4.589 1.00 88.44 90 CYS A O 1
ATOM 734 N N . ALA A 1 91 ? -1.962 -5.123 -4.470 1.00 84.44 91 ALA A N 1
ATOM 735 C CA . ALA A 1 91 ? -2.170 -4.046 -3.512 1.00 84.44 91 ALA A CA 1
ATOM 736 C C . ALA A 1 91 ? -3.061 -2.935 -4.087 1.00 84.44 91 ALA A C 1
ATOM 738 O O . ALA A 1 91 ? -3.952 -2.445 -3.395 1.00 84.44 91 ALA A O 1
ATOM 739 N N . GLY A 1 92 ? -2.863 -2.571 -5.359 1.00 80.50 92 GLY A N 1
ATOM 740 C CA . GLY A 1 92 ? -3.699 -1.587 -6.047 1.00 80.50 92 GLY A CA 1
ATOM 741 C C . GLY A 1 92 ? -5.160 -2.027 -6.168 1.00 80.50 92 GLY A C 1
ATOM 742 O O . GLY A 1 92 ? -6.064 -1.247 -5.874 1.00 80.50 92 GLY A O 1
ATOM 743 N N . GLU A 1 93 ? -5.402 -3.283 -6.548 1.00 81.44 93 GLU A N 1
ATOM 744 C CA . GLU A 1 93 ? -6.759 -3.836 -6.669 1.00 81.44 93 GLU A CA 1
ATOM 745 C C . GLU A 1 93 ? -7.469 -3.927 -5.315 1.00 81.44 93 GLU A C 1
ATOM 747 O O . GLU A 1 93 ? -8.597 -3.450 -5.177 1.00 81.44 93 GLU A O 1
ATOM 752 N N . LYS A 1 94 ? -6.791 -4.455 -4.288 1.00 75.69 94 LYS A N 1
ATOM 753 C CA . LYS A 1 94 ? -7.366 -4.590 -2.942 1.00 75.69 94 LYS A CA 1
ATOM 754 C C . LYS A 1 94 ? -7.640 -3.245 -2.278 1.00 75.69 94 LYS A C 1
ATOM 756 O O . LYS A 1 94 ? -8.653 -3.113 -1.600 1.00 75.69 94 LYS A O 1
ATOM 761 N N . ASN A 1 95 ? -6.814 -2.228 -2.524 1.00 72.69 95 ASN A N 1
ATOM 762 C CA . ASN A 1 95 ? -7.087 -0.872 -2.044 1.00 72.69 95 ASN A CA 1
ATOM 763 C C . ASN A 1 95 ? -8.331 -0.257 -2.699 1.00 72.69 95 ASN A C 1
ATOM 765 O O . ASN A 1 95 ? -9.078 0.455 -2.033 1.00 72.69 95 ASN A O 1
ATOM 769 N N . ARG A 1 96 ? -8.588 -0.532 -3.986 1.00 76.69 96 ARG A N 1
ATOM 770 C CA . ARG A 1 96 ? -9.810 -0.062 -4.664 1.00 76.69 96 ARG A CA 1
ATOM 771 C C . ARG A 1 96 ? -11.056 -0.750 -4.119 1.00 76.69 96 ARG A C 1
ATOM 773 O O . ARG A 1 96 ? -12.066 -0.087 -3.903 1.00 76.69 96 ARG A O 1
ATOM 780 N N . GLU A 1 97 ? -10.975 -2.057 -3.894 1.00 75.56 97 GLU A N 1
ATOM 781 C CA . GLU A 1 97 ? -12.056 -2.839 -3.292 1.00 75.56 97 GLU A CA 1
ATOM 782 C C . GLU A 1 97 ? -12.339 -2.376 -1.856 1.00 75.56 97 GLU A C 1
ATOM 784 O O . GLU A 1 97 ? -13.488 -2.123 -1.508 1.00 75.56 97 GLU A O 1
ATOM 789 N N . GLN A 1 98 ? -11.289 -2.123 -1.071 1.00 69.50 98 GLN A N 1
ATOM 790 C CA . GLN A 1 98 ? -11.405 -1.533 0.259 1.00 69.50 98 GLN A CA 1
ATOM 791 C C . GLN A 1 98 ? -12.071 -0.158 0.218 1.00 69.50 98 GLN A C 1
ATOM 793 O O . GLN A 1 98 ? -12.984 0.093 0.995 1.00 69.50 98 GLN A O 1
ATOM 798 N N . LEU A 1 99 ? -11.604 0.751 -0.641 1.00 69.12 99 LEU A N 1
ATOM 799 C CA . LEU A 1 99 ? -12.181 2.090 -0.731 1.00 69.12 99 LEU A CA 1
ATOM 800 C C . LEU A 1 99 ? -13.670 2.004 -1.080 1.00 69.12 99 LEU A C 1
ATOM 802 O O . LEU A 1 99 ? -14.476 2.733 -0.516 1.00 69.12 99 LEU A O 1
ATOM 806 N N . ARG A 1 100 ? -14.044 1.070 -1.961 1.00 77.06 100 ARG A N 1
ATOM 807 C CA . ARG A 1 100 ? -15.442 0.797 -2.295 1.00 77.06 100 ARG A CA 1
ATOM 808 C C . ARG A 1 100 ? -16.230 0.291 -1.088 1.00 77.06 100 ARG A C 1
ATOM 810 O O . ARG A 1 100 ? -17.330 0.773 -0.867 1.00 77.06 100 ARG A O 1
ATOM 817 N N . GLU A 1 101 ? -15.687 -0.649 -0.319 1.00 69.81 101 GLU A N 1
ATOM 818 C CA . GLU A 1 101 ? -16.331 -1.178 0.888 1.00 69.81 101 GLU A CA 1
ATOM 819 C C . GLU A 1 101 ? -16.455 -0.114 1.989 1.00 69.81 101 GLU A C 1
ATOM 821 O O . GLU A 1 101 ? -17.483 -0.052 2.655 1.00 69.81 101 GLU A O 1
ATOM 826 N N . GLN A 1 102 ? -15.461 0.762 2.155 1.00 66.44 102 GLN A N 1
ATOM 827 C CA . GLN A 1 102 ? -15.546 1.903 3.071 1.00 66.44 102 GLN A CA 1
ATOM 828 C C . GLN A 1 102 ? -16.633 2.879 2.626 1.00 66.44 102 GLN A C 1
ATOM 830 O O . GLN A 1 102 ? -17.517 3.174 3.412 1.00 66.44 102 GLN A O 1
ATOM 835 N N . LEU A 1 103 ? -16.661 3.267 1.348 1.00 72.38 103 LEU A N 1
ATOM 836 C CA . LEU A 1 103 ? -17.724 4.120 0.804 1.00 72.38 103 LEU A CA 1
ATOM 837 C C . LEU A 1 103 ? -19.121 3.492 0.930 1.00 72.38 103 LEU A C 1
ATOM 839 O O . LEU A 1 103 ? -20.101 4.219 1.045 1.00 72.38 103 LEU A O 1
ATOM 843 N N . LEU A 1 104 ? -19.222 2.158 0.904 1.00 74.12 104 LEU A N 1
ATOM 844 C CA . LEU A 1 104 ? -20.486 1.446 1.102 1.00 74.12 104 LEU A CA 1
ATOM 845 C C . LEU A 1 104 ? -20.923 1.407 2.577 1.00 74.12 104 LEU A C 1
ATOM 847 O O . LEU A 1 104 ? -22.118 1.349 2.848 1.00 74.12 104 LEU A O 1
ATOM 851 N N . ASN A 1 105 ? -19.966 1.399 3.511 1.00 66.00 105 ASN A N 1
ATOM 852 C CA . ASN A 1 105 ? -20.203 1.250 4.951 1.00 66.00 105 ASN A CA 1
ATOM 853 C C . ASN A 1 105 ? -20.107 2.566 5.745 1.00 66.00 105 ASN A C 1
ATOM 855 O O . ASN A 1 105 ? -20.488 2.578 6.916 1.00 66.00 105 ASN A O 1
ATOM 859 N N . ASP A 1 106 ? -19.593 3.650 5.157 1.00 55.59 106 ASP A N 1
ATOM 860 C CA . ASP A 1 106 ? -19.394 4.937 5.826 1.00 55.59 106 ASP A CA 1
ATOM 861 C C . ASP A 1 106 ? -20.738 5.651 6.069 1.00 55.59 106 ASP A C 1
ATOM 863 O O . ASP A 1 106 ? -21.153 6.563 5.354 1.00 55.59 106 ASP A O 1
ATOM 867 N N . LEU A 1 107 ? -21.377 5.257 7.176 1.00 57.56 107 LEU A N 1
ATOM 868 C CA . LEU A 1 107 ? -21.770 6.210 8.212 1.00 57.56 107 LEU A CA 1
ATOM 869 C C . LEU A 1 107 ? -20.510 6.941 8.730 1.00 57.56 107 LEU A C 1
ATOM 871 O O . LEU A 1 107 ? -19.450 6.325 8.834 1.00 57.56 107 LEU A O 1
ATOM 875 N N . PRO A 1 108 ? -20.603 8.227 9.110 1.00 46.91 108 PRO A N 1
ATOM 876 C CA . PRO A 1 108 ? -19.453 9.034 9.514 1.00 46.91 108 PRO A CA 1
ATOM 877 C C . PRO A 1 108 ? -18.742 8.434 10.736 1.00 46.91 10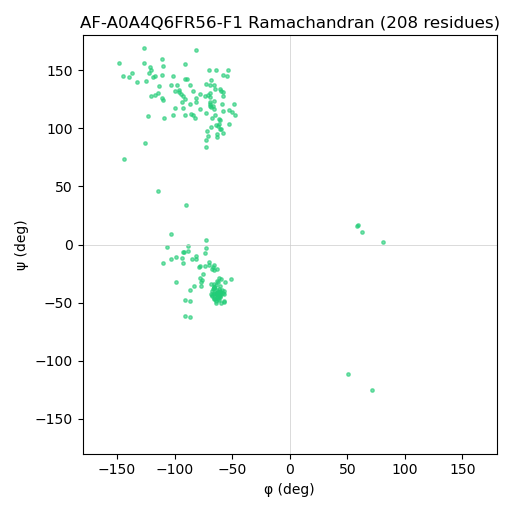8 PRO A C 1
ATOM 879 O O . PRO A 1 108 ? -19.238 8.514 11.860 1.00 46.91 108 PRO A O 1
ATOM 882 N N . LEU A 1 109 ? -17.560 7.846 10.528 1.00 51.97 109 LEU A N 1
ATOM 883 C CA . LEU A 1 109 ? -16.697 7.383 11.613 1.00 51.97 109 LEU A CA 1
ATOM 884 C C . LEU A 1 109 ? -15.635 8.446 11.941 1.00 51.97 109 LEU A C 1
ATOM 886 O O . LEU A 1 109 ? -14.959 8.943 11.036 1.00 51.97 109 LEU A O 1
ATOM 890 N N . PRO A 1 110 ? -15.453 8.796 13.227 1.00 48.25 110 PRO A N 1
ATOM 891 C CA . PRO A 1 110 ? -14.456 9.775 13.641 1.00 48.25 110 PRO A CA 1
ATOM 892 C C . PRO A 1 110 ? -13.028 9.290 13.328 1.00 48.25 110 PRO A C 1
ATOM 894 O O . PRO A 1 110 ? -12.764 8.081 13.341 1.00 48.25 110 PRO A O 1
ATOM 897 N N . PRO A 1 111 ? -12.081 10.212 13.069 1.00 49.03 111 PRO A N 1
ATOM 898 C CA . PRO A 1 111 ? -10.708 9.857 12.740 1.00 49.03 111 PRO A CA 1
ATOM 899 C C . PRO A 1 111 ? -10.060 9.067 13.891 1.00 49.03 111 PRO A C 1
ATOM 901 O O . PRO A 1 111 ? -10.175 9.460 15.055 1.00 49.03 111 PRO A O 1
ATOM 904 N N . PRO A 1 112 ? -9.363 7.954 13.599 1.00 49.19 112 PRO A N 1
ATOM 905 C CA . PRO A 1 112 ? -8.754 7.137 14.636 1.00 49.19 112 PRO A CA 1
ATOM 906 C C . PRO A 1 112 ? -7.647 7.897 15.375 1.00 49.19 112 PRO A C 1
ATOM 908 O O . PRO A 1 112 ? -6.748 8.481 14.765 1.00 49.19 112 PRO A O 1
ATOM 911 N N . THR A 1 113 ? -7.658 7.817 16.706 1.00 54.38 113 THR A N 1
ATOM 912 C CA . THR A 1 113 ? -6.542 8.255 17.549 1.00 54.38 113 THR A CA 1
ATOM 913 C C . THR A 1 113 ? -5.352 7.319 17.326 1.00 54.38 113 THR A C 1
ATOM 915 O O . THR A 1 113 ? -5.431 6.106 17.537 1.00 54.38 113 THR A O 1
ATOM 918 N N . ARG A 1 114 ? -4.233 7.862 16.831 1.00 49.47 114 ARG A N 1
ATOM 919 C CA . ARG A 1 114 ? -3.035 7.077 16.499 1.00 49.47 114 ARG A CA 1
ATOM 920 C C . ARG A 1 114 ? -2.382 6.535 17.774 1.00 49.47 114 ARG A C 1
ATOM 922 O O . ARG A 1 114 ? -1.645 7.251 18.443 1.00 49.47 114 ARG A O 1
ATOM 929 N N . LYS A 1 115 ? -2.607 5.258 18.089 1.00 56.53 115 LYS A N 1
ATOM 930 C CA . LYS A 1 115 ? -1.759 4.498 19.022 1.00 56.53 115 LYS A CA 1
ATOM 931 C C . LYS A 1 115 ? -0.593 3.892 18.234 1.00 56.53 115 LYS A C 1
ATOM 933 O O . LYS A 1 115 ? -0.778 3.406 17.119 1.00 56.53 115 LYS A O 1
ATOM 938 N N . THR A 1 116 ? 0.615 3.945 18.785 1.00 55.34 116 THR A N 1
ATOM 939 C CA . THR A 1 116 ? 1.824 3.376 18.173 1.00 55.34 116 THR A CA 1
ATOM 940 C C . THR A 1 116 ? 1.646 1.870 17.953 1.00 55.34 116 THR A C 1
ATOM 942 O O . THR A 1 116 ? 1.367 1.123 18.890 1.00 55.34 116 THR A O 1
ATOM 945 N N . SER A 1 117 ? 1.751 1.410 16.700 1.00 56.94 117 SER A N 1
ATOM 946 C CA . SER A 1 117 ? 1.523 -0.001 16.370 1.00 56.94 117 SER A CA 1
ATOM 947 C C . SER A 1 117 ? 2.605 -0.884 17.009 1.00 56.94 117 SER A C 1
ATOM 949 O O . SER A 1 117 ? 3.798 -0.575 16.989 1.00 56.94 117 SER A O 1
ATOM 951 N N . ARG A 1 118 ? 2.194 -2.020 17.584 1.00 58.81 118 ARG A N 1
ATOM 952 C CA . ARG A 1 118 ? 3.108 -3.013 18.178 1.00 58.81 118 ARG A CA 1
ATOM 953 C C . ARG A 1 118 ? 4.008 -3.673 17.115 1.00 58.81 118 ARG A C 1
ATOM 955 O O . ARG A 1 118 ? 5.094 -4.145 17.435 1.00 58.81 118 ARG A O 1
ATOM 962 N N . LEU A 1 119 ? 3.589 -3.651 15.845 1.00 57.03 119 LEU A N 1
ATOM 963 C CA . LEU A 1 119 ? 4.376 -4.079 14.681 1.00 57.03 119 LEU A CA 1
ATOM 964 C C . LEU A 1 119 ? 5.577 -3.151 14.428 1.00 57.03 119 LEU A C 1
ATOM 966 O O . LEU A 1 119 ? 6.680 -3.630 14.163 1.00 57.03 119 LEU A O 1
ATOM 970 N N . LEU A 1 120 ? 5.402 -1.841 14.617 1.00 56.66 120 LEU A N 1
ATOM 971 C CA . LEU A 1 120 ? 6.473 -0.840 14.531 1.00 56.66 120 LEU A CA 1
ATOM 972 C C . LEU A 1 120 ? 7.565 -1.037 15.598 1.00 56.66 120 LEU A C 1
ATOM 974 O O . LEU A 1 120 ? 8.741 -0.783 15.332 1.00 56.66 120 LEU A O 1
ATOM 978 N N . MET A 1 121 ? 7.205 -1.545 16.782 1.00 55.41 121 MET A N 1
ATOM 979 C CA . MET A 1 121 ? 8.175 -1.905 17.830 1.00 55.41 121 MET A CA 1
ATOM 980 C C . MET A 1 121 ? 9.073 -3.077 17.403 1.00 55.41 121 MET A C 1
ATOM 982 O O . MET A 1 121 ? 10.264 -3.070 17.699 1.00 55.41 121 MET A O 1
ATOM 986 N N . LEU A 1 122 ? 8.539 -4.055 16.661 1.00 57.03 122 LEU A N 1
ATOM 987 C CA . LEU A 1 122 ? 9.311 -5.208 16.178 1.00 57.03 122 LEU A CA 1
ATOM 988 C C . LEU A 1 122 ? 10.204 -4.862 14.975 1.00 57.03 122 LEU A C 1
ATOM 990 O O . LEU A 1 122 ? 11.301 -5.407 14.852 1.00 57.03 122 LEU A O 1
ATOM 994 N N . ALA A 1 123 ? 9.780 -3.927 14.117 1.00 54.50 123 ALA A N 1
ATOM 995 C CA . ALA A 1 123 ? 10.586 -3.452 12.989 1.00 54.50 123 ALA A CA 1
ATOM 996 C C . ALA A 1 123 ? 11.824 -2.648 13.438 1.00 54.50 123 ALA A C 1
ATOM 998 O O . ALA A 1 123 ? 12.891 -2.765 12.834 1.00 54.50 123 ALA A O 1
ATOM 999 N N . ARG A 1 124 ? 11.727 -1.890 14.542 1.00 51.06 124 ARG A N 1
ATOM 1000 C CA . ARG A 1 124 ? 12.858 -1.114 15.090 1.00 51.06 124 ARG A CA 1
ATOM 1001 C C . ARG A 1 124 ? 13.995 -1.969 15.654 1.00 51.06 124 ARG A C 1
ATOM 1003 O O . ARG A 1 124 ? 15.122 -1.494 15.699 1.00 51.06 124 ARG A O 1
ATOM 1010 N N . VAL A 1 125 ? 13.746 -3.228 16.015 1.00 51.00 125 VAL A N 1
ATOM 1011 C CA . VAL A 1 125 ? 14.796 -4.125 16.539 1.00 51.00 125 VAL A CA 1
ATOM 1012 C C . VAL A 1 125 ? 15.678 -4.704 15.420 1.00 51.00 125 VAL A C 1
ATOM 1014 O O . VAL A 1 125 ? 16.800 -5.125 15.681 1.00 51.00 125 VAL A O 1
ATOM 1017 N N . ARG A 1 126 ? 15.227 -4.703 14.155 1.00 48.81 126 ARG A N 1
ATOM 1018 C CA . ARG A 1 126 ? 15.970 -5.320 13.033 1.00 48.81 126 ARG A CA 1
ATOM 1019 C C . ARG A 1 126 ? 16.790 -4.355 12.177 1.00 48.81 126 ARG A C 1
ATOM 1021 O O . ARG A 1 126 ? 17.609 -4.813 11.389 1.00 48.81 126 ARG A O 1
ATOM 1028 N N . HIS A 1 127 ? 16.614 -3.047 12.352 1.00 45.69 127 HIS A N 1
ATOM 1029 C CA . HIS A 1 127 ? 17.378 -2.018 11.641 1.00 45.69 127 HIS A CA 1
ATOM 1030 C C . HIS A 1 127 ? 18.258 -1.205 12.597 1.00 45.69 127 HIS A C 1
ATOM 1032 O O . HIS A 1 127 ? 18.309 0.021 12.518 1.00 45.69 127 HIS A O 1
ATOM 1038 N N . ALA A 1 128 ? 18.971 -1.883 13.500 1.00 45.94 128 ALA A N 1
ATOM 1039 C CA . ALA A 1 128 ? 20.175 -1.287 14.063 1.00 45.94 128 ALA A CA 1
ATOM 1040 C C . ALA A 1 128 ? 21.148 -1.013 12.896 1.00 45.94 128 ALA A C 1
ATOM 1042 O O . ALA A 1 128 ? 21.325 -1.893 12.046 1.00 45.94 128 ALA A O 1
ATOM 1043 N N . PRO A 1 129 ? 21.740 0.189 12.795 1.00 46.25 129 PRO A N 1
ATOM 1044 C CA . PRO A 1 129 ? 22.674 0.504 11.726 1.00 46.25 129 PRO A CA 1
ATOM 1045 C C . PRO A 1 129 ? 23.902 -0.401 11.861 1.00 46.25 129 PRO A C 1
ATOM 1047 O O . PRO A 1 129 ? 24.768 -0.180 12.703 1.00 46.25 129 PRO A O 1
ATOM 1050 N N . VAL A 1 130 ? 23.978 -1.439 11.028 1.00 54.34 130 VAL A N 1
ATOM 1051 C CA . VAL A 1 130 ? 25.209 -2.206 10.850 1.00 54.34 130 VAL A CA 1
ATOM 1052 C C . VAL A 1 130 ? 26.215 -1.253 10.216 1.00 54.34 130 VAL A C 1
ATOM 1054 O O . VAL A 1 130 ? 25.991 -0.740 9.116 1.00 54.34 130 VAL A O 1
ATOM 1057 N N . ALA A 1 131 ? 27.293 -0.974 10.950 1.00 56.59 131 ALA A N 1
ATOM 1058 C CA . ALA A 1 131 ? 28.402 -0.156 10.494 1.00 56.59 131 ALA A CA 1
ATOM 1059 C C . ALA A 1 131 ? 28.849 -0.630 9.105 1.00 56.59 131 ALA A C 1
ATOM 1061 O O . ALA A 1 131 ? 29.199 -1.795 8.903 1.00 56.59 131 ALA A O 1
ATOM 1062 N N . LYS A 1 132 ? 28.786 0.282 8.132 1.00 49.81 132 LYS A N 1
ATOM 1063 C CA . LYS A 1 132 ? 29.175 0.031 6.746 1.00 49.81 132 LYS A CA 1
ATOM 1064 C C . LYS A 1 132 ? 30.666 -0.308 6.710 1.00 49.81 132 LYS A C 1
ATOM 1066 O O . LYS A 1 132 ? 31.508 0.583 6.783 1.00 49.81 132 LYS A O 1
ATOM 1071 N N . LYS A 1 133 ? 30.995 -1.594 6.587 1.00 57.66 133 LYS A N 1
ATOM 1072 C CA . LYS A 1 133 ? 32.342 -2.041 6.226 1.00 57.66 133 LYS A CA 1
ATOM 1073 C C . LYS A 1 133 ? 32.569 -1.641 4.764 1.00 57.66 133 LYS A C 1
ATOM 1075 O O . LYS A 1 133 ? 31.791 -2.040 3.899 1.00 57.66 133 LYS A O 1
ATOM 1080 N N . LYS A 1 134 ? 33.581 -0.806 4.505 1.00 48.84 134 LYS A N 1
ATOM 1081 C CA . LYS A 1 134 ? 34.040 -0.478 3.147 1.00 48.84 134 LYS A CA 1
ATOM 1082 C C . LYS A 1 134 ? 34.429 -1.786 2.455 1.00 48.84 134 LYS A C 1
ATOM 1084 O O . LYS A 1 134 ? 35.345 -2.466 2.905 1.00 48.84 134 LYS A O 1
ATOM 1089 N N . VAL A 1 135 ? 33.692 -2.138 1.409 1.00 53.81 135 VAL A N 1
ATOM 1090 C CA . VAL A 1 135 ? 34.065 -3.184 0.459 1.00 53.81 135 VAL A CA 1
ATOM 1091 C C . VAL A 1 135 ? 34.637 -2.459 -0.749 1.00 53.81 135 VAL A C 1
ATOM 1093 O O . VAL A 1 135 ? 33.945 -1.647 -1.364 1.00 53.81 135 VAL A O 1
ATOM 1096 N N . GLU A 1 136 ? 35.912 -2.702 -1.030 1.00 54.47 136 GLU A N 1
ATOM 1097 C CA . GLU A 1 136 ? 36.564 -2.273 -2.262 1.00 54.47 136 GLU A CA 1
ATOM 1098 C C . GLU A 1 136 ? 35.982 -3.077 -3.423 1.00 54.47 136 GLU A C 1
ATOM 1100 O O . GLU A 1 136 ? 35.977 -4.309 -3.427 1.00 54.47 136 GLU A O 1
ATOM 1105 N N . VAL A 1 137 ? 35.411 -2.351 -4.379 1.00 53.91 137 VAL A N 1
ATOM 1106 C CA . VAL A 1 137 ? 34.809 -2.897 -5.590 1.00 53.91 137 VAL A CA 1
ATOM 1107 C C . VAL A 1 137 ? 35.917 -3.056 -6.624 1.00 53.91 137 VAL A C 1
ATOM 1109 O O . VAL A 1 137 ? 36.464 -2.067 -7.107 1.00 53.91 137 VAL A O 1
ATOM 1112 N N . ILE A 1 138 ? 36.235 -4.304 -6.962 1.00 52.44 138 ILE A N 1
ATOM 1113 C CA . ILE A 1 138 ? 37.044 -4.651 -8.132 1.00 52.44 138 ILE A CA 1
ATOM 1114 C C . ILE A 1 138 ? 36.166 -4.447 -9.372 1.00 52.44 138 ILE A C 1
ATOM 1116 O O . ILE A 1 138 ? 35.032 -4.925 -9.432 1.00 52.44 138 ILE A O 1
ATOM 1120 N N . ALA A 1 139 ? 36.686 -3.686 -10.333 1.00 55.78 139 ALA A N 1
ATOM 1121 C CA . ALA A 1 139 ? 35.992 -3.281 -11.546 1.00 55.78 139 ALA A CA 1
ATOM 1122 C C . ALA A 1 139 ? 35.753 -4.463 -12.507 1.00 55.78 139 ALA A C 1
ATOM 1124 O O . ALA A 1 139 ? 36.706 -5.168 -12.843 1.00 55.78 139 ALA A O 1
ATOM 1125 N N . PRO A 1 140 ? 34.524 -4.658 -13.019 1.00 53.78 140 PRO A N 1
ATOM 1126 C CA . PRO A 1 140 ? 34.301 -5.437 -14.226 1.00 53.78 140 PRO A CA 1
ATOM 1127 C C . PRO A 1 140 ? 34.506 -4.568 -15.477 1.00 53.78 140 PRO A C 1
ATOM 1129 O O . PRO A 1 140 ? 33.987 -3.456 -15.585 1.00 53.78 140 PRO A O 1
ATOM 1132 N N . VAL A 1 141 ? 35.274 -5.120 -16.414 1.00 54.16 141 VAL A N 1
ATOM 1133 C CA . VAL A 1 141 ? 35.548 -4.605 -17.761 1.00 54.16 141 VAL A CA 1
ATOM 1134 C C . VAL A 1 141 ? 34.235 -4.427 -18.534 1.00 54.16 141 VAL A C 1
ATOM 1136 O O . VAL A 1 141 ? 33.411 -5.337 -18.597 1.00 54.16 141 VAL A O 1
ATOM 1139 N N . VAL A 1 142 ? 34.043 -3.230 -19.092 1.00 56.09 142 VAL A N 1
ATOM 1140 C CA . VAL A 1 142 ? 32.868 -2.823 -19.871 1.00 56.09 142 VAL A CA 1
ATOM 1141 C C . VAL A 1 142 ? 33.141 -3.081 -21.352 1.00 56.09 142 VAL A C 1
ATOM 1143 O O . VAL A 1 142 ? 34.034 -2.466 -21.925 1.00 56.09 142 VAL A O 1
ATOM 1146 N N . GLU A 1 143 ? 32.352 -3.957 -21.973 1.00 56.16 143 GLU A N 1
ATOM 1147 C CA . GLU A 1 143 ? 32.244 -4.043 -23.432 1.00 56.16 143 GLU A CA 1
ATOM 1148 C C . GLU A 1 143 ? 31.355 -2.909 -23.964 1.00 56.16 143 GLU A C 1
ATOM 1150 O O . GLU A 1 143 ? 30.236 -2.671 -23.494 1.00 56.16 143 GLU A O 1
ATOM 1155 N N . GLU A 1 144 ? 31.879 -2.195 -24.957 1.00 53.31 144 GLU A N 1
ATOM 1156 C CA . GLU A 1 144 ? 31.278 -1.018 -25.572 1.00 53.31 144 GLU A CA 1
ATOM 1157 C C . GLU A 1 144 ? 30.076 -1.385 -26.453 1.00 53.31 144 GLU A C 1
ATOM 1159 O O . GLU A 1 144 ? 30.205 -1.965 -27.532 1.00 53.31 144 GLU A O 1
ATOM 1164 N N . LYS A 1 145 ? 28.876 -0.971 -26.034 1.00 47.38 145 LYS A N 1
ATOM 1165 C CA . LYS A 1 145 ? 27.709 -0.903 -26.922 1.00 47.38 145 LYS A CA 1
ATOM 1166 C C . LYS A 1 145 ? 27.632 0.478 -27.568 1.00 47.38 145 LYS A C 1
ATOM 1168 O O . LYS A 1 145 ? 27.317 1.464 -26.902 1.00 47.38 145 LYS A O 1
ATOM 1173 N N . LYS A 1 146 ? 27.867 0.521 -28.885 1.00 45.94 146 LYS A N 1
ATOM 1174 C CA . LYS A 1 146 ? 27.574 1.661 -29.769 1.00 45.94 146 LYS A CA 1
ATOM 1175 C C . LYS A 1 146 ? 26.128 2.135 -29.564 1.00 45.94 146 LYS A C 1
ATOM 1177 O O . LYS A 1 146 ? 25.185 1.411 -29.880 1.00 45.94 146 LYS A O 1
ATOM 1182 N N . LYS A 1 147 ? 25.962 3.357 -29.051 1.00 42.12 147 LYS A N 1
ATOM 1183 C CA . LYS A 1 147 ? 24.695 4.097 -29.073 1.00 42.12 147 LYS A CA 1
ATOM 1184 C C . LYS A 1 147 ? 24.502 4.688 -30.467 1.00 42.12 147 LYS A C 1
ATOM 1186 O O . LYS A 1 147 ? 25.281 5.530 -30.893 1.00 42.12 147 LYS A O 1
ATOM 1191 N N . THR A 1 148 ? 23.455 4.257 -31.153 1.00 42.81 148 THR A N 1
ATOM 1192 C CA . THR A 1 148 ? 22.841 5.002 -32.255 1.00 42.81 148 THR A CA 1
ATOM 1193 C C . THR A 1 148 ? 22.205 6.273 -31.698 1.00 42.81 148 THR A C 1
ATOM 1195 O O . THR A 1 148 ? 21.325 6.200 -30.839 1.00 42.81 148 THR A O 1
ATOM 1198 N N . GLU A 1 149 ? 22.674 7.428 -32.167 1.00 44.66 149 GLU A N 1
ATOM 1199 C CA . GLU A 1 149 ? 22.085 8.736 -31.893 1.00 44.66 149 GLU A CA 1
ATOM 1200 C C . GLU A 1 149 ? 20.712 8.823 -32.566 1.00 44.66 149 GLU A C 1
ATOM 1202 O O . GLU A 1 149 ? 20.594 8.880 -33.789 1.00 44.66 149 GLU A O 1
ATOM 1207 N N . ILE A 1 150 ? 19.658 8.802 -31.754 1.00 41.00 150 ILE A N 1
ATOM 1208 C CA . ILE A 1 150 ? 18.329 9.232 -32.176 1.00 41.00 150 ILE A CA 1
ATOM 1209 C C . ILE A 1 150 ? 18.329 10.747 -31.995 1.00 41.00 150 ILE A C 1
ATOM 1211 O O . ILE A 1 150 ? 18.418 11.242 -30.872 1.00 41.00 150 ILE A O 1
ATOM 1215 N N . ILE A 1 151 ? 18.291 11.481 -33.103 1.00 47.28 151 ILE A N 1
ATOM 1216 C CA . ILE A 1 151 ? 18.107 12.931 -33.095 1.00 47.28 151 ILE A CA 1
ATOM 1217 C C . ILE A 1 151 ? 16.648 13.167 -32.690 1.00 47.28 151 ILE A C 1
ATOM 1219 O O . ILE A 1 151 ? 15.746 13.097 -33.524 1.00 47.28 151 ILE A O 1
ATOM 1223 N N . ASP A 1 152 ? 16.412 13.363 -31.392 1.00 52.91 152 ASP A N 1
ATOM 1224 C CA . ASP A 1 152 ? 15.103 13.731 -30.854 1.00 52.91 152 ASP A CA 1
ATOM 1225 C C . ASP A 1 152 ? 14.693 15.083 -31.455 1.00 52.91 152 ASP A C 1
ATOM 1227 O O . ASP A 1 152 ? 15.194 16.147 -31.079 1.00 52.91 152 ASP A O 1
ATOM 1231 N N . LEU A 1 153 ? 13.780 15.040 -32.425 1.00 60.28 153 LEU A N 1
ATOM 1232 C CA . LEU A 1 153 ? 13.082 16.217 -32.924 1.00 60.28 153 LEU A CA 1
ATOM 1233 C C . LEU A 1 153 ? 12.293 16.809 -31.746 1.00 60.28 153 LEU A C 1
ATOM 1235 O O . LEU A 1 153 ? 11.333 16.207 -31.264 1.00 60.28 153 LEU A O 1
ATOM 1239 N N . GLY A 1 154 ? 12.753 17.955 -31.237 1.00 72.81 154 GLY A N 1
ATOM 1240 C CA . GLY A 1 154 ? 12.177 18.621 -30.067 1.00 72.81 154 GLY A CA 1
ATOM 1241 C C . GLY A 1 154 ? 10.673 18.875 -30.206 1.00 72.81 154 GLY A C 1
ATOM 1242 O O . GLY A 1 154 ? 10.154 19.069 -31.306 1.00 72.81 154 GLY A O 1
ATOM 1243 N N . LYS A 1 155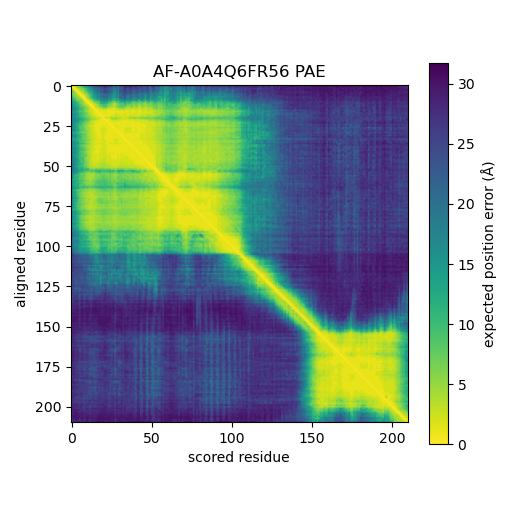 ? 9.960 18.883 -29.076 1.00 86.00 155 LYS A N 1
ATOM 1244 C CA . LYS A 1 155 ? 8.497 19.053 -29.061 1.00 86.00 155 LYS A CA 1
ATOM 1245 C C . LYS A 1 155 ? 8.117 20.478 -29.460 1.00 86.00 155 LYS A C 1
ATOM 1247 O O . LYS A 1 155 ? 8.864 21.420 -29.181 1.00 86.00 155 LYS A O 1
ATOM 1252 N N . ASN A 1 156 ? 6.947 20.658 -30.077 1.00 88.56 156 ASN A N 1
ATOM 1253 C CA . ASN A 1 156 ? 6.444 21.980 -30.444 1.00 88.56 156 ASN A CA 1
ATOM 1254 C C . ASN A 1 156 ? 5.381 22.458 -29.443 1.00 88.56 156 ASN A C 1
ATOM 1256 O O . ASN A 1 156 ? 4.557 21.681 -28.957 1.00 88.56 156 ASN A O 1
ATOM 1260 N N . LYS A 1 157 ? 5.343 23.765 -29.161 1.00 90.69 157 LYS A N 1
ATOM 1261 C CA . LYS A 1 157 ? 4.319 24.372 -28.294 1.00 90.69 157 LYS A CA 1
ATOM 1262 C C . LYS A 1 157 ? 2.891 24.089 -28.784 1.00 90.69 157 LYS A C 1
ATOM 1264 O O . LYS A 1 157 ? 1.986 23.959 -27.963 1.00 90.69 157 LYS A O 1
ATOM 1269 N N . LYS A 1 158 ? 2.689 23.974 -30.104 1.00 91.00 158 LYS A N 1
ATOM 1270 C CA . LYS A 1 158 ? 1.377 23.721 -30.730 1.00 91.00 158 LYS A CA 1
ATOM 1271 C C . LYS A 1 158 ? 0.796 22.338 -30.419 1.00 91.00 158 LYS A C 1
ATOM 1273 O O . LYS A 1 158 ? -0.417 22.172 -30.507 1.00 91.00 158 LYS A O 1
ATOM 1278 N N . ASP A 1 159 ? 1.622 21.382 -29.997 1.00 92.00 159 ASP A N 1
ATOM 1279 C CA . ASP A 1 159 ? 1.167 20.028 -29.653 1.00 92.00 159 ASP A CA 1
ATOM 1280 C C . ASP A 1 159 ? 0.341 20.005 -28.352 1.00 92.00 159 ASP A C 1
ATOM 1282 O O . ASP A 1 159 ? -0.376 19.046 -28.055 1.00 92.00 159 ASP A O 1
ATOM 1286 N N . TYR A 1 160 ? 0.405 21.084 -27.568 1.00 91.50 160 TYR A N 1
ATOM 1287 C CA . TYR A 1 160 ? -0.292 21.223 -26.298 1.00 91.50 160 TYR A CA 1
ATOM 1288 C C . TYR A 1 160 ? -1.553 22.076 -26.464 1.00 91.50 160 TYR A C 1
ATOM 1290 O O . TYR A 1 160 ? -1.483 23.289 -26.643 1.00 91.50 160 TYR A O 1
ATOM 1298 N N . LYS A 1 161 ? -2.731 21.447 -26.331 1.00 93.06 161 LYS A N 1
ATOM 1299 C CA . LYS A 1 161 ? -4.036 22.138 -26.420 1.00 93.06 161 LYS A CA 1
ATOM 1300 C C . LYS A 1 161 ? -4.237 23.205 -25.337 1.00 93.06 161 LYS A C 1
ATOM 1302 O O . LYS A 1 161 ? -4.941 24.181 -25.567 1.00 93.06 161 LYS A O 1
ATOM 1307 N N . LEU A 1 162 ? -3.672 22.992 -24.147 1.00 93.12 162 LEU A N 1
ATOM 1308 C CA . LEU A 1 162 ? -3.802 23.876 -22.987 1.00 93.12 162 LEU A CA 1
ATOM 1309 C C . LEU A 1 162 ? -2.456 23.984 -22.250 1.00 93.12 162 LEU A C 1
ATOM 1311 O O . LEU A 1 162 ? -1.750 22.977 -22.142 1.00 93.12 162 LEU A O 1
ATOM 1315 N N . PRO A 1 163 ? -2.113 25.160 -21.689 1.00 91.25 163 PRO A N 1
ATOM 1316 C CA . PRO A 1 163 ? -0.851 25.370 -20.974 1.00 91.25 163 PRO A CA 1
ATOM 1317 C C . PRO A 1 163 ? -0.801 24.709 -19.582 1.00 91.25 163 PRO A C 1
ATOM 1319 O O . PRO A 1 163 ? 0.254 24.684 -18.951 1.00 91.25 163 PRO A O 1
ATOM 1322 N N . PHE A 1 164 ? -1.913 24.154 -19.091 1.00 96.06 164 PHE A N 1
ATOM 1323 C CA . PHE A 1 164 ? -1.998 23.480 -17.793 1.00 96.06 164 PHE A CA 1
ATOM 1324 C C . PHE A 1 164 ? -3.017 22.335 -17.808 1.00 96.06 164 PHE A C 1
ATOM 1326 O O . PHE A 1 164 ? -3.981 22.336 -18.574 1.00 96.06 164 PHE A O 1
ATOM 1333 N N . VAL A 1 165 ? -2.827 21.374 -16.903 1.00 96.69 165 VAL A N 1
ATOM 1334 C CA . VAL A 1 165 ? -3.781 20.295 -16.604 1.00 96.69 165 VAL A CA 1
ATOM 1335 C C . VAL A 1 165 ? -4.171 20.383 -15.131 1.00 96.69 165 VAL A C 1
ATOM 1337 O O . VAL A 1 165 ? -3.302 20.419 -14.262 1.00 96.69 165 VAL A O 1
ATOM 1340 N N . ARG A 1 166 ? -5.472 20.412 -14.819 1.00 96.06 166 ARG A N 1
ATOM 1341 C CA . ARG A 1 166 ? -5.949 20.456 -13.428 1.00 96.06 166 ARG A CA 1
ATOM 1342 C C . ARG A 1 166 ? -5.937 19.054 -12.817 1.00 96.06 166 ARG A C 1
ATOM 1344 O O . ARG A 1 166 ? -6.541 18.134 -13.364 1.00 96.06 166 ARG A O 1
ATOM 1351 N N . LYS A 1 167 ? -5.271 18.896 -11.671 1.00 94.38 167 LYS A N 1
ATOM 1352 C CA . LYS A 1 167 ? -5.238 17.653 -10.886 1.00 94.38 167 LYS A CA 1
ATOM 1353 C C . LYS A 1 167 ? -5.676 17.951 -9.454 1.00 94.38 167 LYS A C 1
ATOM 1355 O O . LYS A 1 167 ? -4.855 18.240 -8.586 1.00 94.38 167 LYS A O 1
ATOM 1360 N N . GLY A 1 168 ? -6.990 17.902 -9.232 1.00 95.06 168 GLY A N 1
ATOM 1361 C CA . GLY A 1 168 ? -7.613 18.282 -7.963 1.00 95.06 168 GLY A CA 1
ATOM 1362 C C . GLY A 1 168 ? -7.578 19.797 -7.740 1.00 95.06 168 GLY A C 1
ATOM 1363 O O . GLY A 1 168 ? -8.038 20.570 -8.586 1.00 95.06 168 GLY A O 1
ATOM 1364 N N . GLU A 1 169 ? -7.022 20.215 -6.604 1.00 95.75 169 GLU A N 1
ATOM 1365 C CA . GLU A 1 169 ? -6.885 21.628 -6.213 1.00 95.75 169 GLU A CA 1
ATOM 1366 C C . GLU A 1 169 ? -5.686 22.333 -6.861 1.00 95.75 169 GLU A C 1
ATOM 1368 O O . GLU A 1 169 ? -5.600 23.556 -6.821 1.00 95.75 169 GLU A O 1
ATOM 1373 N N . LYS A 1 170 ? -4.765 21.580 -7.474 1.00 97.50 170 LYS A N 1
ATOM 1374 C CA . LYS A 1 170 ? -3.516 22.104 -8.042 1.00 97.50 170 LYS A CA 1
ATOM 1375 C C . LYS A 1 170 ? -3.498 22.044 -9.571 1.00 97.50 170 LYS A C 1
ATOM 1377 O O . LYS A 1 170 ? -4.201 21.243 -10.199 1.00 97.50 170 LYS A O 1
ATOM 1382 N N . TYR A 1 171 ? -2.632 22.862 -10.160 1.00 97.69 171 TYR A N 1
ATOM 1383 C CA . TYR A 1 171 ? -2.372 22.934 -11.598 1.00 97.69 171 TYR A CA 1
ATOM 1384 C C . TYR A 1 171 ? -1.051 22.238 -11.926 1.00 97.69 171 TYR A C 1
ATOM 1386 O O . TYR A 1 171 ? -0.075 22.409 -11.206 1.00 97.69 171 TYR A O 1
ATOM 1394 N N . GLN A 1 172 ? -1.003 21.446 -12.994 1.00 97.38 172 GLN A N 1
ATOM 1395 C CA . GLN A 1 172 ? 0.210 20.761 -13.439 1.00 97.38 172 GLN A CA 1
ATOM 1396 C C . GLN A 1 172 ? 0.670 21.286 -14.798 1.00 97.38 172 GLN A C 1
ATOM 1398 O O . GLN A 1 172 ? -0.113 21.290 -15.753 1.00 97.38 172 GLN A O 1
ATOM 1403 N N . CYS A 1 173 ? 1.954 21.636 -14.907 1.00 97.12 173 CYS A N 1
ATOM 1404 C CA . CYS A 1 173 ? 2.571 21.962 -16.190 1.00 97.12 173 CYS A CA 1
ATOM 1405 C C . CYS A 1 173 ? 2.688 20.680 -17.041 1.00 97.12 173 CYS A C 1
ATOM 1407 O O . CYS A 1 173 ? 3.315 19.713 -16.598 1.00 97.12 173 CYS A O 1
ATO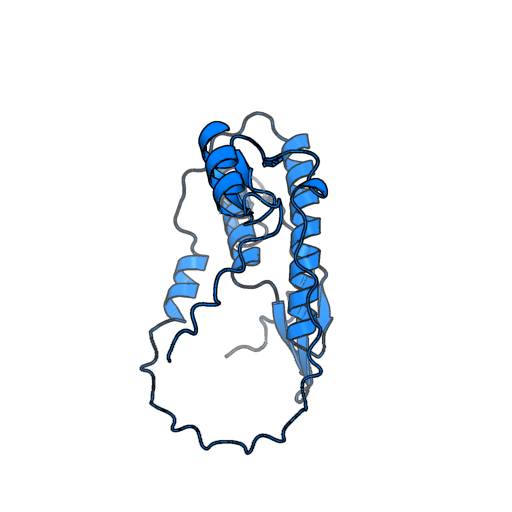M 1409 N N . PRO A 1 174 ? 2.117 20.622 -18.259 1.00 95.38 174 PRO A N 1
ATOM 1410 C CA . PRO A 1 174 ? 2.105 19.402 -19.070 1.00 95.38 174 PRO A CA 1
ATOM 1411 C C . PRO A 1 174 ? 3.491 19.025 -19.614 1.00 95.38 174 PRO A C 1
ATOM 1413 O O . PRO A 1 174 ? 3.704 17.876 -19.998 1.00 95.38 174 PRO A O 1
ATOM 1416 N N . TYR A 1 175 ? 4.434 19.970 -19.621 1.00 93.62 175 TYR A N 1
ATOM 1417 C CA . TYR A 1 175 ? 5.795 19.761 -20.098 1.00 93.62 175 TYR A CA 1
ATOM 1418 C C . TYR A 1 175 ? 6.718 19.213 -18.990 1.00 93.62 175 TYR A C 1
ATOM 1420 O O . TYR A 1 175 ? 7.180 18.078 -19.085 1.00 93.62 175 TYR A O 1
ATOM 1428 N N . CYS A 1 176 ? 6.929 19.956 -17.894 1.00 93.88 176 CYS A N 1
ATOM 1429 C CA . CYS A 1 176 ? 7.852 19.556 -16.816 1.00 93.88 176 CYS A CA 1
ATOM 1430 C C . CYS A 1 176 ? 7.194 18.773 -15.668 1.00 93.88 176 CYS A C 1
ATOM 1432 O O . CYS A 1 176 ? 7.889 18.283 -14.781 1.00 93.88 176 CYS A O 1
ATOM 1434 N N . AR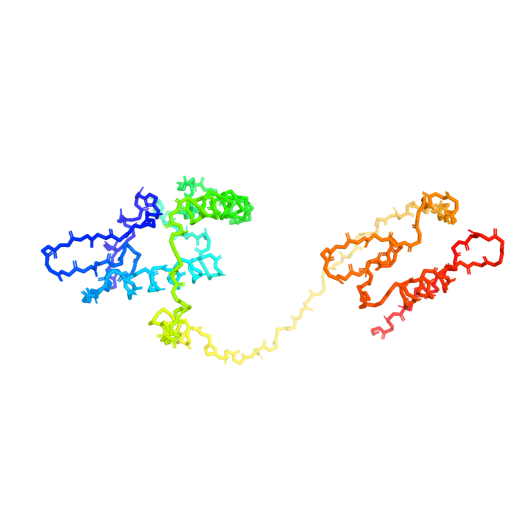G A 1 177 ? 5.858 18.646 -15.668 1.00 94.88 177 ARG A N 1
ATOM 1435 C CA . ARG A 1 177 ? 5.052 17.949 -14.647 1.00 94.88 177 ARG A CA 1
ATOM 1436 C C . ARG A 1 177 ? 5.121 18.541 -13.232 1.00 94.88 177 ARG A C 1
ATOM 1438 O O . ARG A 1 177 ? 4.590 17.920 -12.307 1.00 94.88 177 ARG A O 1
ATOM 1445 N N . VAL A 1 178 ? 5.693 19.734 -13.061 1.00 95.75 178 VAL A N 1
ATOM 1446 C CA . VAL A 1 178 ? 5.690 20.472 -11.788 1.00 95.75 178 VAL A CA 1
ATOM 1447 C C . VAL A 1 178 ? 4.268 20.938 -11.452 1.00 95.75 178 VAL A C 1
ATOM 1449 O O . VAL A 1 178 ? 3.487 21.285 -12.342 1.00 95.75 178 VAL A O 1
ATOM 1452 N N . MET A 1 179 ? 3.923 20.875 -10.165 1.00 96.56 179 MET A N 1
ATOM 1453 C CA . MET A 1 179 ? 2.611 21.237 -9.628 1.00 96.56 179 MET A CA 1
ATOM 1454 C C . MET A 1 179 ? 2.660 22.648 -9.031 1.00 96.56 179 MET A C 1
ATOM 1456 O O . MET A 1 179 ? 3.537 22.936 -8.221 1.00 96.56 179 MET A O 1
ATOM 1460 N N . HIS A 1 180 ? 1.684 23.480 -9.373 1.00 97.50 180 HIS A N 1
ATOM 1461 C CA . HIS A 1 180 ? 1.529 24.866 -8.937 1.00 97.50 180 HIS A CA 1
ATOM 1462 C C . HIS A 1 180 ? 0.186 25.065 -8.227 1.00 97.50 180 HIS A C 1
ATOM 1464 O O . HIS A 1 180 ? -0.777 24.331 -8.479 1.00 97.50 180 HIS A O 1
ATOM 1470 N N . PHE A 1 181 ? 0.122 26.045 -7.324 1.00 96.25 181 PHE A N 1
ATOM 1471 C CA . PHE A 1 181 ? -1.102 26.345 -6.574 1.00 96.25 181 PHE A CA 1
ATOM 1472 C C . PHE A 1 181 ? -2.045 27.244 -7.370 1.00 96.25 181 PHE A C 1
ATOM 1474 O O . PHE A 1 181 ? -3.260 27.062 -7.320 1.00 96.25 181 PHE A O 1
ATOM 1481 N N . THR A 1 182 ? -1.493 28.170 -8.152 1.00 97.31 182 THR A N 1
ATOM 1482 C CA . THR A 1 182 ? -2.269 29.106 -8.965 1.00 97.31 182 THR A CA 1
ATOM 1483 C C . THR A 1 182 ? -2.128 28.805 -10.457 1.00 97.31 182 THR A C 1
ATOM 1485 O O . THR A 1 182 ? -1.143 28.227 -10.925 1.00 97.31 182 THR A O 1
ATOM 1488 N N . LYS A 1 183 ? -3.148 29.194 -11.231 1.00 97.19 183 LYS A N 1
ATOM 1489 C CA . LYS A 1 183 ? -3.154 29.054 -12.694 1.00 97.19 183 LYS A CA 1
ATOM 1490 C C . LYS A 1 183 ? -2.022 29.870 -13.337 1.00 97.19 183 LYS A C 1
ATOM 1492 O O . LYS A 1 183 ? -1.345 29.369 -14.231 1.00 97.19 183 LYS A O 1
ATOM 1497 N N . THR A 1 184 ? -1.791 31.085 -12.842 1.00 97.62 184 THR A N 1
ATOM 1498 C CA . THR A 1 184 ? -0.785 32.033 -13.347 1.00 97.62 184 THR A CA 1
ATOM 1499 C C . THR A 1 184 ? 0.643 31.513 -13.183 1.00 97.62 184 THR A C 1
ATOM 1501 O O . THR A 1 184 ? 1.435 31.604 -14.117 1.00 97.62 184 THR A O 1
ATOM 1504 N N . GLU A 1 185 ? 0.970 30.891 -12.046 1.00 97.06 185 GLU A N 1
ATOM 1505 C CA . GLU A 1 185 ? 2.271 30.238 -11.836 1.00 97.06 185 GLU A CA 1
ATOM 1506 C C . GLU A 1 185 ? 2.523 29.108 -12.840 1.00 97.06 185 GLU A C 1
ATOM 1508 O O . GLU A 1 185 ? 3.629 28.965 -13.364 1.00 97.06 185 GLU A O 1
ATOM 1513 N N . CYS A 1 186 ? 1.494 28.307 -13.126 1.00 97.56 186 CYS A N 1
ATOM 1514 C CA . CYS A 1 186 ? 1.604 27.206 -14.075 1.00 97.56 186 CYS A CA 1
ATOM 1515 C C . CYS A 1 186 ? 1.805 27.710 -15.513 1.00 97.56 186 CYS A C 1
ATOM 1517 O O . CYS A 1 186 ? 2.609 27.141 -16.251 1.00 97.56 186 CYS A O 1
ATOM 1519 N N . GLU A 1 187 ? 1.108 28.781 -15.905 1.00 96.81 187 GLU A N 1
ATOM 1520 C CA . GLU A 1 187 ? 1.271 29.429 -17.213 1.00 96.81 187 GLU A CA 1
ATOM 1521 C C . GLU A 1 187 ? 2.662 30.058 -17.365 1.00 96.81 187 GLU A C 1
ATOM 1523 O O . GLU A 1 187 ? 3.308 29.870 -18.398 1.00 96.81 187 GLU A O 1
ATOM 1528 N N . ALA A 1 188 ? 3.165 30.720 -16.317 1.00 97.12 188 ALA A N 1
ATOM 1529 C CA . ALA A 1 188 ? 4.522 31.257 -16.287 1.00 97.12 188 ALA A CA 1
ATOM 1530 C C . ALA A 1 188 ? 5.566 30.139 -16.425 1.00 97.12 188 ALA A C 1
ATOM 1532 O O . ALA A 1 188 ? 6.455 30.225 -17.273 1.00 97.12 188 ALA A O 1
ATOM 1533 N N . CYS A 1 189 ? 5.422 29.048 -15.661 1.00 96.25 189 CYS A N 1
ATOM 1534 C CA . CYS A 1 189 ? 6.293 27.879 -15.770 1.00 96.25 189 CYS A CA 1
ATOM 1535 C C . CYS A 1 189 ? 6.279 27.306 -17.193 1.00 96.25 189 CYS A C 1
ATOM 1537 O O . CYS A 1 189 ? 7.342 27.130 -17.790 1.00 96.25 189 CYS A O 1
ATOM 1539 N N . PHE A 1 190 ? 5.094 27.088 -17.771 1.00 96.69 190 PHE A N 1
ATOM 1540 C CA . PHE A 1 190 ? 4.955 26.590 -19.138 1.00 96.69 190 PHE A CA 1
ATOM 1541 C C . PHE A 1 190 ? 5.643 27.511 -20.156 1.00 96.69 190 PHE A C 1
ATOM 1543 O O . PHE A 1 190 ? 6.348 27.018 -21.031 1.00 96.69 190 PHE A O 1
ATOM 1550 N N . GLY A 1 191 ? 5.519 28.834 -20.009 1.00 94.88 191 GLY A N 1
ATOM 1551 C CA . GLY A 1 191 ? 6.171 29.823 -20.873 1.00 94.88 191 GLY A CA 1
ATOM 1552 C C . GLY A 1 191 ? 7.701 29.744 -20.879 1.00 94.88 191 GLY A C 1
ATOM 1553 O O . GLY A 1 191 ? 8.314 29.899 -21.934 1.00 94.88 191 GLY A O 1
ATOM 1554 N N . THR A 1 192 ? 8.331 29.423 -19.742 1.00 95.00 192 THR A N 1
ATOM 1555 C CA . THR A 1 192 ? 9.805 29.342 -19.648 1.00 95.00 192 THR A CA 1
ATOM 1556 C C . THR A 1 192 ? 10.429 28.223 -20.483 1.00 95.00 192 THR A C 1
ATOM 1558 O O . THR A 1 192 ? 11.628 28.270 -20.756 1.00 95.00 192 THR A O 1
ATOM 1561 N N . HIS A 1 193 ? 9.641 27.234 -20.909 1.00 93.19 193 HIS A N 1
ATOM 1562 C CA . HIS A 1 193 ? 10.125 26.075 -21.659 1.00 93.19 193 HIS A CA 1
ATOM 1563 C C . HIS A 1 193 ? 10.235 26.305 -23.167 1.00 93.19 193 HIS A C 1
ATOM 1565 O O . HIS A 1 193 ? 10.872 25.509 -23.854 1.00 93.19 193 HIS A O 1
ATOM 1571 N N . TRP A 1 194 ? 9.668 27.393 -23.684 1.00 93.31 194 TRP A N 1
ATOM 1572 C CA . TRP A 1 194 ? 9.593 27.650 -25.120 1.00 93.31 194 TRP A CA 1
ATOM 1573 C C . TRP A 1 194 ? 10.488 28.829 -25.520 1.00 93.31 194 TRP A C 1
ATOM 1575 O O . TRP A 1 194 ? 10.694 29.771 -24.747 1.00 93.31 194 TRP A O 1
ATOM 1585 N N . LYS A 1 195 ? 11.057 28.752 -26.723 1.00 91.44 195 LYS A N 1
ATOM 1586 C CA . LYS A 1 195 ? 11.654 29.887 -27.441 1.00 91.44 195 LYS A CA 1
ATOM 1587 C C . LYS A 1 195 ? 10.554 30.692 -28.138 1.00 91.44 195 LYS A C 1
ATOM 1589 O O . LYS A 1 195 ? 9.433 30.199 -28.283 1.00 91.44 195 LYS A O 1
ATOM 1594 N N . ASP A 1 196 ? 10.893 31.888 -28.607 1.00 89.50 196 ASP A N 1
ATOM 1595 C CA . ASP A 1 196 ? 9.961 32.744 -29.354 1.00 89.50 196 ASP A CA 1
ATOM 1596 C C . ASP A 1 196 ? 9.488 32.072 -30.656 1.00 89.50 196 ASP A C 1
ATOM 1598 O O . ASP A 1 196 ? 8.328 32.207 -31.039 1.00 89.50 196 ASP A O 1
ATOM 1602 N N . ASP A 1 197 ? 10.323 31.199 -31.232 1.00 86.69 197 ASP A N 1
ATOM 1603 C CA . ASP A 1 197 ? 10.005 30.377 -32.411 1.00 86.69 197 ASP A CA 1
ATOM 1604 C C . ASP A 1 197 ? 9.023 29.219 -32.123 1.00 86.69 197 ASP A C 1
ATOM 1606 O O . ASP A 1 197 ? 8.663 28.452 -33.016 1.00 86.69 197 ASP A O 1
ATOM 1610 N N . GLY A 1 198 ? 8.605 29.035 -30.864 1.00 86.75 198 GLY A N 1
ATOM 1611 C CA . GLY A 1 198 ? 7.671 27.983 -30.442 1.00 86.75 198 GLY A CA 1
ATOM 1612 C C . GLY A 1 198 ? 8.291 26.598 -30.221 1.00 86.75 198 GLY A C 1
ATOM 1613 O O . GLY A 1 198 ? 7.569 25.663 -29.865 1.00 86.75 198 GLY A O 1
ATOM 1614 N N . TYR A 1 199 ? 9.609 26.465 -30.383 1.00 88.50 199 TYR A N 1
ATOM 1615 C CA . TYR A 1 199 ? 10.356 25.237 -30.102 1.00 88.50 199 TYR A CA 1
ATOM 1616 C C . TYR A 1 199 ? 10.890 25.189 -28.668 1.00 88.50 199 TYR A C 1
ATOM 1618 O O . TYR A 1 199 ? 11.101 26.213 -28.014 1.00 88.50 199 TYR A O 1
ATOM 1626 N N . GLU A 1 200 ? 11.111 23.972 -28.182 1.00 88.62 200 GLU A N 1
ATOM 1627 C CA . GLU A 1 200 ? 11.635 23.681 -26.851 1.00 88.62 200 GLU A CA 1
ATOM 1628 C C . GLU A 1 200 ? 13.011 24.330 -26.605 1.00 88.62 200 GLU A C 1
ATOM 1630 O O . GLU A 1 200 ? 13.954 24.209 -27.396 1.00 88.62 200 GLU A O 1
ATOM 1635 N N . LYS A 1 201 ? 13.154 25.018 -25.466 1.00 86.94 201 LYS A N 1
ATOM 1636 C CA . LYS A 1 201 ? 14.465 25.400 -24.936 1.00 86.94 201 LYS A CA 1
ATOM 1637 C C . LYS A 1 201 ? 15.126 24.132 -24.418 1.00 86.94 201 LYS A C 1
ATOM 1639 O O . LYS A 1 201 ? 14.855 23.716 -23.295 1.00 86.94 201 LYS A O 1
ATOM 1644 N N . ILE A 1 202 ? 15.990 23.536 -25.240 1.00 78.12 202 ILE A N 1
ATOM 1645 C CA . ILE A 1 202 ? 16.869 22.435 -24.838 1.00 78.12 202 ILE A CA 1
ATOM 1646 C C . ILE A 1 202 ? 17.614 22.906 -23.590 1.00 78.12 202 ILE A C 1
ATOM 1648 O O . ILE A 1 202 ? 18.512 23.748 -23.668 1.00 78.12 202 ILE A O 1
ATOM 1652 N N . ARG A 1 203 ? 17.201 22.418 -22.416 1.00 66.56 203 ARG A N 1
ATOM 1653 C CA . ARG A 1 203 ? 18.002 22.588 -21.210 1.00 66.56 203 ARG A CA 1
ATOM 1654 C C . ARG A 1 203 ? 19.260 21.793 -21.487 1.00 66.56 203 ARG A C 1
ATOM 1656 O O . ARG A 1 203 ? 19.176 20.573 -21.608 1.00 66.56 203 ARG A O 1
ATOM 1663 N N . ALA A 1 204 ? 20.387 22.486 -21.645 1.00 59.56 204 ALA A N 1
ATOM 1664 C CA . ALA A 1 204 ? 21.688 21.841 -21.627 1.00 59.56 204 ALA A CA 1
ATOM 1665 C C . ALA A 1 204 ? 21.672 20.936 -20.398 1.00 59.56 204 ALA A C 1
ATOM 1667 O O . ALA A 1 204 ? 21.505 21.437 -19.282 1.00 59.56 204 ALA A O 1
ATOM 1668 N N . ALA A 1 205 ? 21.673 19.619 -20.621 1.00 54.91 205 ALA A N 1
ATOM 1669 C CA . ALA A 1 205 ? 21.667 18.663 -19.534 1.00 54.91 205 ALA A CA 1
ATOM 1670 C C . ALA A 1 205 ? 22.832 19.075 -18.645 1.00 54.91 205 ALA A C 1
ATOM 1672 O O . ALA A 1 205 ? 23.971 19.122 -19.112 1.00 54.91 205 ALA A O 1
ATOM 1673 N N . SER A 1 206 ? 22.537 19.494 -17.416 1.00 48.19 206 SER A N 1
ATOM 1674 C CA . SER A 1 206 ? 23.567 19.745 -16.429 1.00 48.19 206 SER A CA 1
ATOM 1675 C C . SER A 1 206 ? 24.272 18.411 -16.270 1.00 48.19 206 SER A C 1
ATOM 1677 O O . SER A 1 206 ? 23.731 17.480 -15.676 1.00 48.19 206 SER A O 1
ATOM 1679 N N . VAL A 1 207 ? 25.418 18.283 -16.937 1.00 50.50 207 VAL A N 1
ATOM 1680 C CA . VAL A 1 207 ? 26.331 17.169 -16.766 1.00 50.50 207 VAL A CA 1
ATOM 1681 C C . VAL A 1 207 ? 26.765 17.298 -15.322 1.00 50.50 207 VAL A C 1
ATOM 1683 O O . VAL A 1 207 ? 27.625 18.119 -15.003 1.00 50.50 207 VAL A O 1
ATOM 1686 N N . ASP A 1 208 ? 26.085 16.569 -14.441 1.00 49.03 208 ASP A N 1
ATOM 1687 C CA . ASP A 1 208 ? 26.504 16.392 -13.064 1.00 49.03 208 ASP A CA 1
ATOM 1688 C C . ASP A 1 208 ? 27.905 15.784 -13.140 1.00 49.03 208 ASP A C 1
ATOM 1690 O O . ASP A 1 208 ? 28.073 14.583 -13.367 1.00 49.03 208 ASP A O 1
ATOM 1694 N N . LYS A 1 209 ? 28.921 16.653 -13.054 1.00 46.06 209 LYS A N 1
ATOM 1695 C CA . LYS A 1 209 ? 30.319 16.274 -12.879 1.00 46.06 209 LYS A CA 1
ATOM 1696 C C . LYS A 1 209 ? 30.391 15.566 -11.531 1.00 46.06 209 LYS A C 1
ATOM 1698 O O . LYS A 1 209 ? 30.463 16.214 -10.490 1.00 46.06 209 LYS A O 1
ATOM 1703 N N . LYS A 1 210 ? 30.251 14.245 -11.581 1.00 45.81 210 LYS A N 1
ATOM 1704 C CA . LYS A 1 210 ? 30.626 13.335 -10.505 1.00 45.81 210 LYS A CA 1
ATOM 1705 C C . LYS A 1 210 ? 32.135 13.294 -10.351 1.00 45.81 210 LYS A C 1
ATOM 1707 O O . LYS A 1 210 ? 32.821 13.343 -11.395 1.00 45.81 210 LYS A O 1
#